Protein AF-A0A395YJI2-F1 (afdb_monomer)

Nearest PDB structures (foldseek):
  5nyg-assembly1_A  TM=5.134E-01  e=1.615E+00  Hyphomicrobium sp. MC1
  5nyg-assembly2_E  TM=5.087E-01  e=1.615E+00  Hyphomicrobium sp. MC1
  5nyg-assembly5_G-2  TM=5.250E-01  e=2.066E+00  Hyphomicrobium sp. MC1
  5nyj-assembly1_J  TM=5.088E-01  e=2.643E+00  Hyphomicrobium sp. MC1
  2a5z-assembly1_B  TM=3.265E-01  e=5.885E+00  Shewanella oneidensis MR-1

Secondary structure (DSSP, 8-state):
--------HHHHHTT-EEEETT-SSSSTTEEEEHHHHHHHHHHIIIIIIITTS----TTT--STTSS--HHHHHHHHHHHHHHHHHHHHHHTS----------HHHHHHHHHHS--S-SEEE-TT--GGG--BSEEEEEEE---GGGT-SSSS-EEEEEEEEETTSSB--SSS-EEEEEEEETTS-EEEEEEETTPPPPPPEEE-

Solvent-accessible surface area (backbone atoms only — not comparable to full-atom values): 11824 Å² total; per-residue (Å²): 134,86,81,82,78,83,70,55,74,73,62,57,33,64,73,38,73,41,65,32,68,81,28,81,92,55,64,59,63,38,82,37,41,42,49,63,52,49,52,50,49,50,48,43,43,56,73,54,45,52,71,69,43,74,86,58,56,78,89,75,66,80,61,87,91,55,60,67,58,73,68,59,49,47,52,51,48,55,52,51,53,50,52,53,52,52,53,50,52,68,74,62,61,91,67,86,74,86,79,80,76,74,51,73,64,56,51,49,52,53,55,70,65,56,70,63,92,53,77,46,74,34,43,54,81,45,26,54,70,77,62,49,49,42,41,31,28,43,33,49,19,45,41,17,47,93,32,50,32,92,48,74,50,79,44,45,36,40,37,38,30,48,20,78,83,66,44,61,54,72,47,65,87,36,33,37,38,40,40,35,45,36,75,86,60,37,40,35,39,33,40,30,55,31,65,53,70,73,50,71,73,46,77,48,118

Sequence (205 aa):
MPVYTNMQAAERLSEIHATDTLGILGAAGSEAVSQALIDAIADRVVTKLIEKSQVVNNLFATEPGNVLDAVQGKALKDMLDHMNNSLSSKANELHTHDDRYYTESEISNLLSSYKKRYDGNISNGSGFNQYLTQGQYFVGSNAGTANGNPYNGYCWGILFIFVSDGLTWNGVNNWIWQIFLSTSGHVYLRQRINADEWSTWVTWL

Foldseek 3Di:
DDDDDPDDPVVVQQVDKDQQQPQLPHDHRDIDRRVVVVVSVVCCCPPPVVVPDLPDDQVDDDDPPSHDDPVRVVVVVVVVVVVVVVVCVVVPPDDDDPPPDDDPVRVVVVVVVPDDQFPEEAAAQAAPQVPFFFHKYFAFYQNAVVRPDLGHDTFGFMKGKDKPVNGGQDLAQIKIKIWTCGPVRKIWIWIDHRNRDIDHIDIDD

Radius of gyration: 53.57 Å; Cα contacts (8 Å, |Δi|>4): 287; chains: 1; bounding box: 97×45×132 Å

Mean predicted aligned error: 15.77 Å

pLDDT: mean 85.27, std 13.5, range [38.22, 98.5]

Structure (mmCIF, N/CA/C/O backbone):
data_AF-A0A395YJI2-F1
#
_entry.id   AF-A0A395YJI2-F1
#
loop_
_atom_site.group_PDB
_atom_site.id
_atom_site.type_symbol
_atom_site.label_atom_id
_atom_site.label_alt_id
_atom_site.label_comp_id
_atom_site.label_asym_id
_atom_site.label_entity_id
_atom_site.label_seq_id
_atom_site.pdbx_PDB_ins_code
_atom_site.Cartn_x
_atom_site.Cartn_y
_atom_site.Cartn_z
_atom_site.occupancy
_atom_site.B_iso_or_equiv
_atom_site.auth_seq_id
_atom_site.auth_comp_id
_atom_site.auth_asym_id
_atom_site.auth_atom_id
_atom_site.pdbx_PDB_model_num
ATOM 1 N N . MET A 1 1 ? -70.103 30.735 93.576 1.00 38.22 1 MET A N 1
ATOM 2 C CA . MET A 1 1 ? -70.180 30.088 92.249 1.00 38.22 1 MET A CA 1
ATOM 3 C C . MET A 1 1 ? -68.960 29.187 92.117 1.00 38.22 1 MET A C 1
ATOM 5 O O . MET A 1 1 ? -67.879 29.702 92.379 1.00 38.22 1 MET A O 1
ATOM 9 N N . PRO A 1 2 ? -69.087 27.878 91.836 1.00 42.16 2 PRO A N 1
ATOM 10 C CA . PRO A 1 2 ? -67.924 27.007 91.704 1.00 42.16 2 PRO A CA 1
ATOM 11 C C . PRO A 1 2 ? -67.238 27.252 90.357 1.00 42.16 2 PRO A C 1
ATOM 13 O O . PRO A 1 2 ? -67.898 27.429 89.335 1.00 42.16 2 PRO A O 1
ATOM 16 N N . VAL A 1 3 ? -65.912 27.298 90.393 1.00 43.75 3 VAL A N 1
ATOM 17 C CA . VAL A 1 3 ? -65.021 27.475 89.246 1.00 43.75 3 VAL A CA 1
ATOM 18 C C . VAL A 1 3 ? -65.007 26.172 88.446 1.00 43.75 3 VAL A C 1
ATOM 20 O O . VAL A 1 3 ? -64.588 25.147 88.973 1.00 43.75 3 VAL A O 1
ATOM 23 N N . TYR A 1 4 ? -65.459 26.192 87.191 1.00 48.91 4 TYR A N 1
ATOM 24 C CA . TYR A 1 4 ? -65.204 25.093 86.259 1.00 48.91 4 TYR A CA 1
ATOM 25 C C . TYR A 1 4 ? -63.784 25.263 85.719 1.00 48.91 4 TYR A C 1
ATOM 27 O O . TYR A 1 4 ? -63.514 26.151 84.910 1.00 48.91 4 TYR A O 1
ATOM 35 N N . THR A 1 5 ? -62.855 24.461 86.225 1.00 58.41 5 THR A N 1
ATOM 36 C CA . THR A 1 5 ? -61.497 24.348 85.694 1.00 58.41 5 THR A CA 1
ATOM 37 C C . THR A 1 5 ? -61.564 23.767 84.283 1.00 58.41 5 THR A C 1
ATOM 39 O O . THR A 1 5 ? -62.054 22.659 84.082 1.00 58.41 5 THR A O 1
ATOM 42 N N . ASN A 1 6 ? -61.074 24.519 83.296 1.00 55.41 6 ASN A N 1
ATOM 43 C CA . ASN A 1 6 ? -60.803 24.005 81.955 1.00 55.41 6 ASN A CA 1
ATOM 44 C C . ASN A 1 6 ? -59.675 22.967 82.052 1.00 55.41 6 ASN A C 1
ATOM 46 O O . ASN A 1 6 ? -58.504 23.330 81.961 1.00 55.41 6 ASN A O 1
ATOM 50 N N . MET A 1 7 ? -60.023 21.699 82.268 1.00 57.03 7 MET A N 1
ATOM 51 C CA . MET A 1 7 ? -59.071 20.594 82.160 1.00 57.03 7 MET A CA 1
ATOM 52 C C . MET A 1 7 ? -58.492 20.564 80.739 1.00 57.03 7 MET A C 1
ATOM 54 O O . MET A 1 7 ? -59.237 20.608 79.752 1.00 57.03 7 MET A O 1
ATOM 58 N N . GLN A 1 8 ? -57.161 20.530 80.620 1.00 63.75 8 GLN A N 1
ATOM 59 C CA . GLN A 1 8 ? -56.487 20.403 79.323 1.00 63.75 8 GLN A CA 1
ATOM 60 C C . GLN A 1 8 ? -56.854 19.048 78.696 1.00 63.75 8 GLN A C 1
ATOM 62 O O . GLN A 1 8 ? -57.072 18.075 79.406 1.00 63.75 8 GLN A O 1
ATOM 67 N N . ALA A 1 9 ? -56.926 18.954 77.364 1.00 57.59 9 ALA A N 1
ATOM 68 C CA . ALA A 1 9 ? -57.438 17.770 76.652 1.00 57.59 9 ALA A CA 1
ATOM 69 C C . ALA A 1 9 ? -56.819 16.416 77.084 1.00 57.59 9 ALA A C 1
ATOM 71 O O . ALA A 1 9 ? -57.493 15.393 76.992 1.00 57.59 9 ALA A O 1
ATOM 72 N N . ALA A 1 10 ? -55.586 16.412 77.602 1.00 53.75 10 ALA A N 1
ATOM 73 C CA . ALA A 1 10 ? -54.933 15.232 78.175 1.00 53.75 10 ALA A CA 1
ATOM 74 C C . ALA A 1 10 ? -55.630 14.695 79.447 1.00 53.75 10 ALA A C 1
ATOM 76 O O . ALA A 1 10 ? -55.757 13.485 79.606 1.00 53.75 10 ALA A O 1
ATOM 77 N N . GLU A 1 11 ? -56.153 15.567 80.315 1.00 60.75 11 GLU A N 1
ATOM 78 C CA . GLU A 1 11 ? -56.875 15.173 81.539 1.00 60.75 11 GLU A CA 1
ATOM 79 C C . GLU A 1 11 ? -58.258 14.573 81.232 1.00 60.75 11 GLU A C 1
ATOM 81 O O . GLU A 1 11 ? -58.753 13.725 81.973 1.00 60.75 11 GLU A O 1
ATOM 86 N N . ARG A 1 12 ? -58.872 14.932 80.095 1.00 68.44 12 ARG A N 1
ATOM 87 C CA . ARG A 1 12 ? -60.156 14.345 79.672 1.00 68.44 12 ARG A CA 1
ATOM 88 C C . ARG A 1 12 ? -60.020 12.919 79.144 1.00 68.44 12 ARG A C 1
ATOM 90 O O . ARG A 1 12 ? -60.965 12.147 79.255 1.00 68.44 12 ARG A O 1
ATOM 97 N N . LEU A 1 13 ? -58.869 12.548 78.578 1.00 70.69 13 LEU A N 1
ATOM 98 C CA . LEU A 1 13 ? -58.644 11.180 78.098 1.00 70.69 13 LEU A CA 1
ATOM 99 C C . LEU A 1 13 ? -58.450 10.179 79.240 1.00 70.69 13 LEU A C 1
ATOM 101 O O . LEU A 1 13 ? -58.784 9.006 79.073 1.00 70.69 13 LEU A O 1
ATOM 105 N N . SER A 1 14 ? -57.945 10.630 80.393 1.00 74.88 14 SER A N 1
ATOM 106 C CA . SER A 1 14 ? -57.836 9.788 81.588 1.00 74.88 14 SER A CA 1
ATOM 107 C C . SER A 1 14 ? -59.183 9.447 82.232 1.00 74.88 14 SER A C 1
ATOM 109 O O . SER A 1 14 ? -59.258 8.487 82.988 1.00 74.88 14 SER A O 1
ATOM 111 N N . GLU A 1 15 ? -60.242 10.195 81.912 1.00 80.31 15 GLU A N 1
ATOM 112 C CA . GLU A 1 15 ? -61.610 9.942 82.389 1.00 80.31 15 GLU A CA 1
ATOM 113 C C . GLU A 1 15 ? -62.400 8.996 81.471 1.00 80.31 15 GLU A C 1
ATOM 115 O O . GLU A 1 15 ? -63.492 8.553 81.825 1.00 80.31 15 GLU A O 1
ATOM 120 N N . ILE A 1 16 ? -61.889 8.704 80.269 1.00 84.69 16 ILE A N 1
ATOM 121 C CA . ILE A 1 16 ? -62.579 7.864 79.287 1.00 84.69 16 ILE A CA 1
ATOM 122 C C . ILE A 1 16 ? -62.042 6.443 79.396 1.00 84.69 16 ILE A C 1
ATOM 124 O O . ILE A 1 16 ? -60.881 6.167 79.081 1.00 84.69 16 ILE A O 1
ATOM 128 N N . HIS A 1 17 ? -62.922 5.530 79.782 1.00 86.06 17 HIS A N 1
ATOM 129 C CA . HIS A 1 17 ? -62.631 4.108 79.870 1.00 86.06 17 HIS A CA 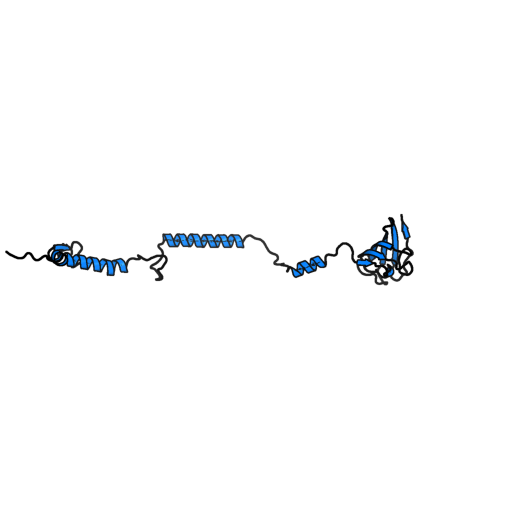1
ATOM 130 C C . HIS A 1 17 ? -63.095 3.382 78.605 1.00 86.06 17 HIS A C 1
ATOM 132 O O . HIS A 1 17 ? -64.145 3.688 78.038 1.00 86.06 17 HIS A O 1
ATOM 138 N N . ALA A 1 18 ? -62.297 2.419 78.160 1.00 83.62 18 ALA A N 1
ATOM 139 C CA . ALA A 1 18 ? -62.580 1.566 77.019 1.00 83.62 18 ALA A CA 1
ATOM 140 C C . ALA A 1 18 ? -62.244 0.112 77.359 1.00 83.62 18 ALA A C 1
ATOM 142 O O . ALA A 1 18 ? -61.414 -0.175 78.218 1.00 83.62 18 ALA A O 1
ATOM 143 N N . THR A 1 19 ? -62.876 -0.828 76.669 1.00 87.00 19 THR A N 1
ATOM 144 C CA . THR A 1 19 ? -62.528 -2.244 76.794 1.00 87.00 19 THR A CA 1
ATOM 145 C C . THR A 1 19 ? -61.290 -2.545 75.951 1.00 87.00 19 THR A C 1
ATOM 147 O O . THR A 1 19 ? -61.324 -2.399 74.726 1.00 87.00 19 THR A O 1
ATOM 150 N N . ASP A 1 20 ? -60.215 -3.016 76.584 1.00 90.31 20 ASP A N 1
ATOM 151 C CA . ASP A 1 20 ? -59.023 -3.550 75.920 1.00 90.31 20 ASP A CA 1
ATOM 152 C C . ASP A 1 20 ? -59.349 -4.901 75.269 1.00 90.31 20 ASP A C 1
ATOM 154 O O . ASP A 1 20 ? -59.032 -5.978 75.770 1.00 90.31 20 ASP A O 1
ATOM 158 N N . THR A 1 21 ? -60.043 -4.849 74.138 1.00 88.00 21 THR A N 1
ATOM 159 C CA . THR A 1 21 ? -60.533 -6.024 73.403 1.00 88.00 21 THR A CA 1
ATOM 160 C C . THR A 1 21 ? -59.418 -6.922 72.877 1.00 88.00 21 THR A C 1
ATOM 162 O O . THR A 1 21 ? -59.657 -8.108 72.661 1.00 88.00 21 THR A O 1
ATOM 165 N N . LEU A 1 22 ? -58.211 -6.387 72.684 1.00 86.25 22 LEU A N 1
ATOM 166 C CA . LEU A 1 22 ? -57.075 -7.122 72.124 1.00 86.25 22 LEU A CA 1
ATOM 167 C C . LEU A 1 22 ? -56.045 -7.550 73.181 1.00 86.25 22 LEU A C 1
ATOM 169 O O . LEU A 1 22 ? -55.096 -8.252 72.832 1.00 86.25 22 LEU A O 1
ATOM 173 N N . GLY A 1 23 ? -56.221 -7.155 74.446 1.00 88.50 23 GLY A N 1
ATOM 174 C CA . GLY A 1 23 ? -55.278 -7.464 75.522 1.00 88.50 23 GLY A CA 1
ATOM 175 C C . GLY A 1 23 ? -53.924 -6.777 75.327 1.00 88.50 23 GLY A C 1
ATOM 176 O O . GLY A 1 23 ? -52.870 -7.398 75.454 1.00 88.50 23 GLY A O 1
ATOM 177 N N . ILE A 1 24 ? -53.940 -5.510 74.916 1.00 87.50 24 ILE A N 1
ATOM 178 C CA . ILE A 1 24 ? -52.742 -4.705 74.663 1.00 87.50 24 ILE A CA 1
ATOM 179 C C . ILE A 1 24 ? -52.045 -4.332 75.977 1.00 87.50 24 ILE A C 1
ATOM 181 O O . ILE A 1 24 ? -50.816 -4.364 76.036 1.00 87.50 24 ILE A O 1
ATOM 185 N N . LEU A 1 25 ? -52.816 -4.003 77.016 1.00 87.44 25 LEU A N 1
ATOM 186 C CA . LEU A 1 25 ? -52.316 -3.637 78.346 1.00 87.44 25 LEU A CA 1
ATOM 187 C C . LEU A 1 25 ? -52.362 -4.810 79.336 1.00 87.44 25 LEU A C 1
ATOM 189 O O . LEU A 1 25 ? -51.627 -4.809 80.322 1.00 87.44 25 LEU A O 1
ATOM 193 N N . GLY A 1 26 ? -53.221 -5.804 79.089 1.00 84.94 26 GLY A N 1
ATOM 194 C CA . GLY A 1 26 ? -53.440 -6.936 79.990 1.00 84.94 26 GLY A CA 1
ATOM 195 C C . GLY A 1 26 ? -54.292 -8.044 79.368 1.00 84.94 26 GLY A C 1
ATOM 196 O O . GLY A 1 26 ? -54.141 -8.377 78.197 1.00 84.94 26 GLY A O 1
ATOM 197 N N . ALA A 1 27 ? -55.185 -8.657 80.150 1.00 89.06 27 ALA A N 1
ATOM 198 C CA . ALA A 1 27 ? -56.087 -9.684 79.628 1.00 89.06 27 ALA A CA 1
ATOM 199 C C . ALA A 1 27 ? -57.139 -9.065 78.692 1.00 89.06 27 ALA A C 1
ATOM 201 O O . ALA A 1 27 ? -57.789 -8.083 79.055 1.00 89.06 27 ALA A O 1
ATOM 202 N N . ALA A 1 28 ? -57.336 -9.662 77.514 1.00 90.69 28 ALA A N 1
ATOM 203 C CA . ALA A 1 28 ? -58.349 -9.226 76.556 1.00 90.69 28 ALA A CA 1
ATOM 204 C C . ALA A 1 28 ? -59.746 -9.148 77.200 1.00 90.69 28 ALA A C 1
ATOM 206 O O . ALA A 1 28 ? -60.171 -10.065 77.902 1.00 90.69 28 ALA A O 1
ATOM 207 N N . GLY A 1 29 ? -60.454 -8.048 76.951 1.00 86.62 29 GLY A N 1
ATOM 208 C CA . GLY A 1 29 ? -61.762 -7.748 77.533 1.00 86.62 29 GLY A CA 1
ATOM 209 C C . GLY A 1 29 ? -61.716 -6.963 78.850 1.00 86.62 29 GLY A C 1
ATOM 210 O O . GLY A 1 29 ? -62.775 -6.641 79.383 1.00 86.62 29 GLY A O 1
ATOM 211 N N . SER A 1 30 ? -60.529 -6.635 79.370 1.00 90.81 30 SER A N 1
ATOM 212 C CA . SER A 1 30 ? -60.380 -5.838 80.599 1.00 90.81 30 SER A CA 1
ATOM 213 C C . SER A 1 30 ? -60.648 -4.350 80.344 1.00 90.81 30 SER A C 1
ATOM 215 O O . SER A 1 30 ? -60.423 -3.850 79.243 1.00 90.81 30 SER A O 1
ATOM 217 N N . GLU A 1 31 ? -61.127 -3.620 81.350 1.00 89.38 31 GLU A N 1
ATOM 218 C CA . GLU A 1 31 ? -61.317 -2.168 81.254 1.00 89.38 31 GLU A CA 1
ATOM 219 C C . GLU A 1 31 ? -59.967 -1.442 81.340 1.00 89.38 31 GLU A C 1
ATOM 221 O O . GLU A 1 31 ? -59.147 -1.725 82.214 1.00 89.38 31 GLU A O 1
ATOM 226 N N . ALA A 1 32 ? -59.734 -0.508 80.424 1.00 89.25 32 ALA A N 1
ATOM 227 C CA . ALA A 1 32 ? -58.517 0.277 80.324 1.00 89.25 32 ALA A CA 1
ATOM 228 C C . ALA A 1 32 ? -58.842 1.763 80.169 1.00 89.25 32 ALA A C 1
ATOM 230 O O . ALA A 1 32 ? -59.822 2.151 79.533 1.00 89.25 32 ALA A O 1
ATOM 231 N N . VAL A 1 33 ? -57.972 2.607 80.715 1.00 90.50 33 VAL A N 1
ATOM 232 C CA . VAL A 1 33 ? -58.024 4.051 80.483 1.00 90.50 33 VAL A CA 1
ATOM 233 C C . VAL A 1 33 ? -57.546 4.341 79.057 1.00 90.50 33 VAL A C 1
ATOM 235 O O . VAL A 1 33 ? -56.512 3.823 78.629 1.00 90.50 33 VAL A O 1
ATOM 238 N N . SER A 1 34 ? -58.278 5.186 78.325 1.00 86.81 34 SER A N 1
ATOM 239 C CA . SER A 1 34 ? -58.041 5.434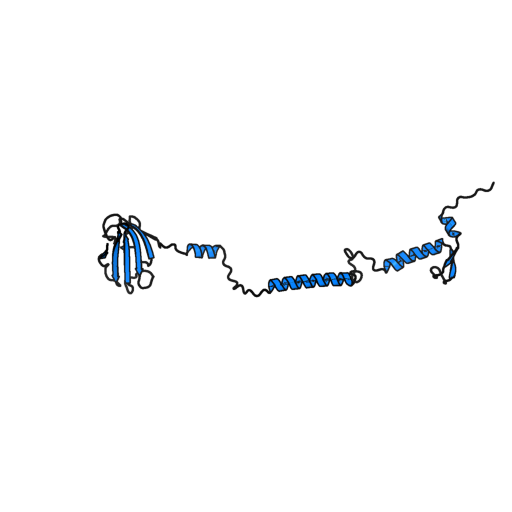 76.892 1.00 86.81 34 SER A CA 1
ATOM 240 C C . SER A 1 34 ? -56.636 5.954 76.599 1.00 86.81 34 SER A C 1
ATOM 242 O O . SER A 1 34 ? -56.031 5.538 75.614 1.00 86.81 34 SER A O 1
ATOM 244 N N . GLN A 1 35 ? -56.090 6.809 77.472 1.00 85.62 35 GLN A N 1
ATOM 245 C CA . GLN A 1 35 ? -54.718 7.304 77.336 1.00 85.62 35 GLN A CA 1
ATOM 246 C C . GLN A 1 35 ? -53.697 6.157 77.354 1.00 85.62 35 GLN A C 1
ATOM 248 O O . GLN A 1 35 ? -52.891 6.041 76.438 1.00 85.62 35 GLN A O 1
ATOM 253 N N . ALA A 1 36 ? -53.790 5.256 78.337 1.00 86.25 36 ALA A N 1
ATOM 254 C CA . ALA A 1 36 ? -52.874 4.124 78.455 1.00 86.25 36 ALA A CA 1
ATOM 255 C C . 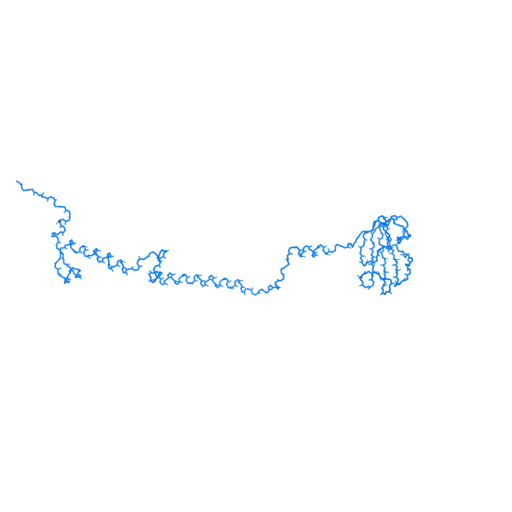ALA A 1 36 ? -52.972 3.179 77.247 1.00 86.25 36 ALA A C 1
ATOM 257 O O . ALA A 1 36 ? -51.964 2.640 76.792 1.00 86.25 36 ALA A O 1
ATOM 258 N N . LEU A 1 37 ? -54.180 2.985 76.706 1.00 88.94 37 LEU A N 1
ATOM 259 C CA . LEU A 1 37 ? -54.381 2.132 75.536 1.00 88.94 37 LEU A CA 1
ATOM 260 C C . LEU A 1 37 ? -53.763 2.757 74.279 1.00 88.94 37 LEU A C 1
ATOM 262 O O . LEU A 1 37 ? -53.102 2.057 73.514 1.00 88.94 37 LEU A O 1
ATOM 266 N N . ILE A 1 38 ? -53.936 4.067 74.082 1.00 88.75 38 ILE A N 1
ATOM 267 C CA . ILE A 1 38 ? -53.328 4.809 72.970 1.00 88.75 38 ILE A CA 1
ATOM 268 C C . ILE A 1 38 ? -51.804 4.778 73.071 1.00 88.75 38 ILE A C 1
ATOM 270 O O . ILE A 1 38 ? -51.149 4.499 72.068 1.00 88.75 38 ILE A O 1
ATOM 274 N N . ASP A 1 39 ? -51.245 4.984 74.264 1.00 89.31 39 ASP A N 1
ATOM 275 C CA . ASP A 1 39 ? -49.798 4.939 74.485 1.00 89.31 39 ASP A CA 1
ATOM 276 C C . ASP A 1 39 ? -49.232 3.549 74.160 1.00 89.31 39 ASP A C 1
ATOM 278 O O . ASP A 1 39 ? -48.228 3.427 73.459 1.00 89.31 39 ASP A O 1
ATOM 282 N N . ALA A 1 40 ? -49.915 2.484 74.588 1.00 89.00 40 ALA A N 1
ATOM 283 C CA . ALA A 1 40 ? -49.489 1.115 74.311 1.00 89.00 40 ALA A CA 1
ATOM 284 C C . ALA A 1 40 ? -49.646 0.719 72.832 1.00 89.00 40 ALA A C 1
ATOM 286 O O . ALA A 1 40 ? -48.830 -0.037 72.297 1.00 89.00 40 ALA A O 1
ATOM 287 N N . ILE A 1 41 ? -50.673 1.233 72.145 1.00 89.38 41 ILE A N 1
ATOM 288 C CA . ILE A 1 41 ? -50.822 1.072 70.693 1.00 89.38 41 ILE A CA 1
ATOM 289 C C . ILE A 1 41 ? -49.699 1.812 69.968 1.00 89.38 41 ILE A C 1
ATOM 291 O O . ILE A 1 41 ? -49.083 1.235 69.073 1.00 89.38 41 ILE A O 1
ATOM 295 N N . ALA A 1 42 ? -49.416 3.058 70.354 1.00 89.25 42 ALA A N 1
ATOM 296 C CA . ALA A 1 42 ? -48.360 3.865 69.757 1.00 89.25 42 ALA A CA 1
ATOM 297 C C . ALA A 1 42 ? -46.991 3.195 69.926 1.00 89.25 42 ALA A C 1
ATOM 299 O O . ALA A 1 42 ? -46.274 3.032 68.938 1.00 89.25 42 ALA A O 1
ATOM 300 N N . ASP A 1 43 ? -46.678 2.714 71.134 1.00 88.75 43 ASP A N 1
ATOM 301 C CA . ASP A 1 43 ? -45.469 1.930 71.393 1.00 88.75 43 ASP A CA 1
ATOM 302 C C . ASP A 1 43 ? -45.416 0.695 70.489 1.00 88.75 43 ASP A C 1
ATOM 304 O O . ASP A 1 43 ? -44.472 0.518 69.728 1.00 88.75 43 ASP A O 1
ATOM 308 N N . ARG A 1 44 ? -46.472 -0.124 70.465 1.00 87.25 44 ARG A N 1
ATOM 309 C CA . ARG A 1 44 ? -46.498 -1.348 69.654 1.00 87.25 44 ARG A CA 1
ATOM 310 C C . ARG A 1 44 ? -46.362 -1.078 68.155 1.00 87.25 44 ARG A C 1
ATOM 312 O O . ARG A 1 44 ? -45.725 -1.868 67.456 1.00 87.25 44 ARG A O 1
ATOM 319 N N . VAL A 1 45 ? -46.952 0.002 67.649 1.00 87.44 45 VAL A N 1
ATOM 320 C CA . VAL A 1 45 ? -46.807 0.403 66.246 1.00 87.44 45 VAL A CA 1
ATOM 321 C C . VAL A 1 45 ? -45.360 0.792 65.955 1.00 87.44 45 VAL A C 1
ATOM 323 O O . VAL A 1 45 ? -44.780 0.247 65.020 1.00 87.44 45 VAL A O 1
ATOM 326 N N . VAL A 1 46 ? -44.757 1.660 66.768 1.00 81.12 46 VAL A N 1
ATOM 327 C CA . VAL A 1 46 ? -43.400 2.175 66.534 1.00 81.12 46 VAL A CA 1
ATOM 328 C C . VAL A 1 46 ? -42.335 1.101 66.767 1.00 81.12 46 VAL A C 1
ATOM 330 O O . VAL A 1 46 ? -41.534 0.840 65.874 1.00 81.12 46 VAL A O 1
ATOM 333 N N . THR A 1 47 ? -42.357 0.430 67.917 1.00 77.25 47 THR A N 1
ATOM 334 C CA . THR A 1 47 ? -41.263 -0.449 68.369 1.00 77.25 47 THR A CA 1
ATOM 335 C C . THR A 1 47 ? -41.419 -1.903 67.938 1.00 77.25 47 THR A C 1
ATOM 337 O O . THR A 1 47 ? -40.462 -2.668 67.972 1.00 77.25 47 THR A O 1
ATOM 340 N N . LYS A 1 48 ? -42.620 -2.351 67.541 1.00 76.12 48 LYS A N 1
ATOM 341 C CA . LYS A 1 48 ? -42.844 -3.773 67.205 1.00 76.12 48 LYS A CA 1
ATOM 342 C C . LYS A 1 48 ? -43.338 -4.009 65.795 1.00 76.12 48 LYS A C 1
ATOM 344 O O . LYS A 1 48 ? -43.010 -5.052 65.238 1.00 76.12 48 LYS A O 1
ATOM 349 N N . LEU A 1 49 ? -44.157 -3.119 65.244 1.00 80.12 49 LEU A N 1
ATOM 350 C CA . LEU A 1 49 ? -44.708 -3.300 63.902 1.00 80.12 49 LEU A CA 1
ATOM 351 C C . LEU A 1 49 ? -43.844 -2.610 62.853 1.00 80.12 49 LEU A C 1
ATOM 353 O O . LEU A 1 49 ? -43.469 -3.272 61.894 1.00 80.12 49 LEU A O 1
ATOM 357 N N . ILE A 1 50 ? -43.474 -1.342 63.050 1.00 78.75 50 ILE A N 1
ATOM 358 C CA . ILE A 1 50 ? -42.636 -0.603 62.099 1.00 78.75 50 ILE A CA 1
ATOM 359 C C . ILE A 1 50 ? -41.219 -1.185 62.065 1.00 78.75 50 ILE A C 1
ATOM 361 O O . ILE A 1 50 ? -40.763 -1.539 60.982 1.00 78.75 50 ILE A O 1
ATOM 365 N N . GLU A 1 51 ? -40.575 -1.406 63.218 1.00 68.69 51 GLU A N 1
ATOM 366 C CA . GLU A 1 51 ? -39.240 -2.036 63.286 1.00 68.69 51 GLU A CA 1
ATOM 367 C C . GLU A 1 51 ? -39.179 -3.441 62.659 1.00 68.69 51 GLU A C 1
ATOM 369 O O . GLU A 1 51 ? -38.142 -3.835 62.132 1.00 68.69 51 GLU A O 1
ATOM 374 N N . LYS A 1 52 ? -40.279 -4.210 62.694 1.00 66.69 52 LYS A N 1
ATOM 375 C CA . LYS A 1 52 ? -40.349 -5.547 62.071 1.00 66.69 52 LYS A CA 1
ATOM 376 C C . LYS A 1 52 ? -40.872 -5.535 60.641 1.00 66.69 52 LYS A C 1
ATOM 378 O O . LYS A 1 52 ? -40.792 -6.555 59.958 1.00 66.69 52 LYS A O 1
ATOM 383 N N . SER A 1 53 ? -41.470 -4.434 60.201 1.00 66.25 53 SER A N 1
ATOM 384 C CA . SER A 1 53 ? -41.974 -4.319 58.842 1.00 66.25 53 SER A CA 1
ATOM 385 C C . SER A 1 53 ? -40.807 -4.065 57.895 1.00 66.25 53 SER A C 1
ATOM 387 O O . SER A 1 53 ? -39.964 -3.211 58.149 1.00 66.25 53 SER A O 1
ATOM 389 N N . GLN A 1 54 ? -40.773 -4.762 56.761 1.00 65.81 54 GLN A N 1
ATOM 390 C CA . GLN A 1 54 ? -39.837 -4.473 55.669 1.00 65.81 54 GLN A CA 1
ATOM 391 C C . GLN A 1 54 ? -40.276 -3.220 54.882 1.00 65.81 54 GLN A C 1
ATOM 393 O O . GLN A 1 54 ? -40.257 -3.200 53.654 1.00 65.81 54 GLN A O 1
ATOM 398 N N . VAL A 1 55 ? -40.737 -2.173 55.575 1.00 72.12 55 VAL A N 1
ATOM 399 C CA . VAL A 1 55 ? -41.079 -0.885 54.959 1.00 72.12 55 VAL A CA 1
ATOM 400 C C . VAL A 1 55 ? -39.778 -0.122 54.766 1.00 72.12 55 VAL A C 1
ATOM 402 O O . VAL A 1 55 ? -39.390 0.726 55.564 1.00 72.12 55 VAL A O 1
ATOM 405 N N . VAL A 1 56 ? -39.065 -0.477 53.704 1.00 68.50 56 VAL A N 1
ATOM 406 C CA . VAL A 1 56 ? -37.820 0.173 53.308 1.00 68.50 56 VAL A CA 1
ATOM 407 C C . VAL A 1 56 ? -38.003 0.906 51.989 1.00 68.50 56 VAL A C 1
ATOM 409 O O . VAL A 1 56 ? -38.829 0.544 51.150 1.00 68.50 56 VAL A O 1
ATOM 412 N N . ASN A 1 57 ? -37.205 1.950 51.778 1.00 63.28 57 ASN A N 1
ATOM 413 C CA . ASN A 1 57 ? -37.073 2.519 50.447 1.00 63.28 57 ASN A CA 1
ATOM 414 C C . ASN A 1 57 ? -36.148 1.615 49.621 1.00 63.28 57 ASN A C 1
ATOM 416 O O . ASN A 1 57 ? -34.941 1.576 49.867 1.00 63.28 57 ASN A O 1
ATOM 420 N N . ASN A 1 58 ? -36.709 0.929 48.624 1.00 64.69 58 ASN A N 1
ATOM 421 C CA . ASN A 1 58 ? -35.976 -0.010 47.767 1.00 64.69 58 ASN A CA 1
ATOM 422 C C . ASN A 1 58 ? -34.831 0.627 46.954 1.00 64.69 58 ASN A C 1
ATOM 424 O O . ASN A 1 58 ? -34.046 -0.110 46.366 1.00 64.69 58 ASN A O 1
ATOM 428 N N . LEU A 1 59 ? -34.701 1.960 46.925 1.00 64.19 59 LEU A N 1
ATOM 429 C CA . LEU A 1 59 ? -33.573 2.656 46.291 1.00 64.19 59 LEU A CA 1
ATOM 430 C C . LEU A 1 59 ? -32.419 2.962 47.262 1.00 64.19 59 LEU A C 1
ATOM 432 O O . LEU A 1 59 ? -31.304 3.189 46.801 1.00 64.19 59 LEU A O 1
ATOM 436 N N . PHE A 1 60 ? -32.662 2.993 48.578 1.00 62.78 60 PHE A N 1
ATOM 437 C CA . PHE A 1 60 ? -31.669 3.446 49.570 1.00 62.78 60 PHE A CA 1
ATOM 438 C C . PHE A 1 60 ? -31.280 2.400 50.613 1.00 62.78 60 PHE A C 1
ATOM 440 O O . PHE A 1 60 ? -30.336 2.629 51.366 1.00 62.78 60 PHE A O 1
ATOM 447 N N . ALA A 1 61 ? -31.997 1.283 50.716 1.00 67.69 61 ALA A N 1
ATOM 448 C CA . ALA A 1 61 ? -31.728 0.319 51.770 1.00 67.69 61 ALA A CA 1
ATOM 449 C C . ALA A 1 61 ? -30.507 -0.568 51.455 1.00 67.69 61 ALA A C 1
ATOM 451 O O . ALA A 1 61 ? -30.374 -1.135 50.372 1.00 67.69 61 ALA A O 1
ATOM 452 N N . THR A 1 62 ? -29.602 -0.651 52.432 1.00 64.75 62 THR A N 1
ATOM 453 C CA . THR A 1 62 ? -28.298 -1.329 52.343 1.00 64.75 62 THR A CA 1
ATOM 454 C C . THR A 1 62 ? -28.227 -2.611 53.171 1.00 64.75 62 THR A C 1
ATOM 456 O O . THR A 1 62 ? -27.271 -3.370 53.030 1.00 64.75 62 THR A O 1
ATOM 459 N N . GLU A 1 63 ? -29.222 -2.858 54.028 1.00 63.84 63 GLU A N 1
ATOM 460 C CA . GLU A 1 63 ? -29.276 -4.026 54.909 1.00 63.84 63 GLU A CA 1
ATOM 461 C C . GLU A 1 63 ? -29.675 -5.295 54.129 1.00 63.84 63 GLU A C 1
ATOM 463 O O . GLU A 1 63 ? -30.773 -5.347 53.556 1.00 63.84 63 GLU A O 1
ATOM 468 N N . PRO A 1 64 ? -28.825 -6.339 54.103 1.00 61.66 64 PRO A N 1
ATOM 469 C CA . PRO A 1 64 ? -29.122 -7.589 53.410 1.00 61.66 64 PRO A CA 1
ATOM 470 C C . PRO A 1 64 ? -30.408 -8.256 53.923 1.00 61.66 64 PRO A C 1
ATOM 472 O O . PRO A 1 64 ? -30.612 -8.393 55.125 1.00 61.66 64 PRO A O 1
ATOM 475 N N . GLY A 1 65 ? -31.271 -8.711 53.009 1.00 65.38 65 GLY A N 1
ATOM 476 C CA . GLY A 1 65 ? -32.512 -9.430 53.343 1.00 65.38 65 GLY A CA 1
ATOM 477 C C . GLY A 1 65 ? -33.735 -8.549 53.629 1.00 65.38 65 GLY A C 1
ATOM 478 O O . GLY A 1 65 ? -34.836 -9.081 53.752 1.00 65.38 65 GLY A O 1
ATOM 479 N N . ASN A 1 66 ? -33.568 -7.222 53.671 1.00 63.44 66 ASN A N 1
ATOM 480 C CA . ASN A 1 66 ? -34.665 -6.264 53.849 1.00 63.44 66 ASN A CA 1
ATOM 481 C C . ASN A 1 66 ? -35.132 -5.605 52.544 1.00 63.44 66 ASN A C 1
ATOM 483 O O . ASN A 1 66 ? -36.085 -4.838 52.578 1.00 63.44 66 ASN A O 1
ATOM 487 N N . VAL A 1 67 ? -34.482 -5.883 51.409 1.00 68.56 67 VAL A N 1
ATOM 488 C CA . VAL A 1 67 ? -34.675 -5.163 50.139 1.00 68.56 67 VAL A CA 1
ATOM 489 C C . VAL A 1 67 ? -35.023 -6.062 48.961 1.00 68.56 67 VAL A C 1
ATOM 491 O O . VAL A 1 67 ? -34.537 -7.188 48.874 1.00 68.56 67 VAL A O 1
ATOM 494 N N . LEU A 1 68 ? -35.788 -5.467 48.031 1.00 67.19 68 LEU A N 1
ATOM 495 C CA . LEU A 1 68 ? -36.378 -6.021 46.803 1.00 67.19 68 LEU A CA 1
ATOM 496 C C . LEU A 1 68 ? -37.517 -7.018 47.047 1.00 67.19 68 LEU A C 1
ATOM 498 O O . LEU A 1 68 ? -37.296 -8.160 47.443 1.00 67.19 68 LEU A O 1
ATOM 502 N N . ASP A 1 69 ? -38.747 -6.608 46.719 1.00 71.31 69 ASP A N 1
ATOM 503 C CA . ASP A 1 69 ? -39.849 -7.564 46.591 1.00 71.31 69 ASP A CA 1
ATOM 504 C C . ASP A 1 69 ? -39.598 -8.488 45.378 1.00 71.31 69 ASP A C 1
ATOM 506 O O . ASP A 1 69 ? -38.954 -8.101 44.394 1.00 71.31 69 ASP A O 1
ATOM 510 N N . ALA A 1 70 ? -40.092 -9.727 45.451 1.00 69.69 70 ALA A N 1
ATOM 511 C CA . ALA A 1 70 ? -39.864 -10.768 44.448 1.00 69.69 70 ALA A CA 1
ATOM 512 C C . ALA A 1 70 ? -40.215 -10.345 43.003 1.00 69.69 70 ALA A C 1
ATOM 514 O O . ALA A 1 70 ? -39.550 -10.775 42.059 1.00 69.69 70 ALA A O 1
ATOM 515 N N . VAL A 1 71 ? -41.222 -9.488 42.813 1.00 76.75 71 VAL A N 1
ATOM 516 C CA . VAL A 1 71 ? -41.644 -8.942 41.515 1.00 76.75 71 VAL A CA 1
ATOM 517 C C . VAL A 1 71 ? -40.582 -8.002 40.947 1.00 76.75 71 VAL A C 1
ATOM 519 O O . VAL A 1 71 ? -40.196 -8.143 39.785 1.00 76.75 71 VAL A O 1
ATOM 522 N N . GLN A 1 72 ? -40.063 -7.078 41.759 1.00 78.88 72 GLN A N 1
ATOM 523 C CA . GLN A 1 72 ? -39.018 -6.138 41.337 1.00 78.88 72 GLN A CA 1
ATOM 524 C C . GLN A 1 72 ? -37.690 -6.852 41.074 1.00 78.88 72 GLN A C 1
ATOM 526 O O . GLN A 1 72 ? -37.033 -6.586 40.066 1.00 78.88 72 GLN A O 1
ATOM 531 N N . GLY A 1 73 ? -37.333 -7.811 41.934 1.00 82.00 73 GLY A N 1
ATOM 532 C CA . GLY A 1 73 ? -36.163 -8.664 41.732 1.00 82.00 73 GLY A CA 1
ATOM 533 C C . GLY A 1 73 ? -36.248 -9.462 40.428 1.00 82.00 73 GLY A C 1
ATOM 534 O O . GLY A 1 73 ? -35.274 -9.516 39.674 1.00 82.00 73 GLY A O 1
ATOM 535 N N . LYS A 1 74 ? -37.427 -10.014 40.107 1.00 86.06 74 LYS A N 1
ATOM 536 C CA . LYS A 1 74 ? -37.652 -10.712 38.836 1.00 86.06 74 LYS A CA 1
ATOM 537 C C . LYS A 1 74 ? -37.531 -9.775 37.633 1.00 86.06 74 LYS A C 1
ATOM 539 O O . LYS A 1 74 ? -36.839 -10.122 36.683 1.00 86.06 74 LYS A O 1
ATOM 544 N N . ALA A 1 75 ? -38.146 -8.593 37.673 1.00 88.12 75 ALA A N 1
ATOM 545 C CA . ALA A 1 75 ? -38.068 -7.632 36.571 1.00 88.12 75 ALA A CA 1
ATOM 546 C C . ALA A 1 75 ? -36.621 -7.185 36.290 1.00 88.12 75 ALA A C 1
ATOM 548 O O . ALA A 1 75 ? -36.206 -7.104 35.135 1.00 88.12 75 ALA A O 1
ATOM 549 N N . LEU A 1 76 ? -35.830 -6.946 37.342 1.00 89.44 76 LEU A N 1
ATOM 550 C CA . LEU A 1 76 ? -34.407 -6.623 37.209 1.00 89.44 76 LEU A CA 1
ATOM 551 C C . LEU A 1 76 ? -33.607 -7.784 36.619 1.00 89.44 76 LEU A C 1
ATOM 553 O O . LEU A 1 76 ? -32.769 -7.559 35.745 1.00 89.44 76 LEU A O 1
ATOM 557 N N . LYS A 1 77 ? -33.880 -9.020 37.054 1.00 90.50 77 LYS A N 1
ATOM 558 C CA . LYS A 1 77 ? -33.232 -10.205 36.488 1.00 90.50 77 LYS A CA 1
ATOM 559 C C . LYS A 1 77 ? -33.572 -10.382 35.007 1.00 90.50 77 LYS A C 1
ATOM 561 O O . LYS A 1 77 ? -32.661 -10.594 34.213 1.00 90.50 77 LYS A O 1
ATOM 566 N N . ASP A 1 78 ? -34.837 -10.207 34.631 1.00 94.75 78 ASP A N 1
ATOM 567 C CA . ASP A 1 78 ? -35.282 -10.291 33.237 1.00 94.75 78 ASP A CA 1
ATOM 568 C C . ASP A 1 78 ? -34.566 -9.236 32.361 1.00 94.75 78 ASP A C 1
ATOM 570 O O . ASP A 1 78 ? -34.106 -9.548 31.261 1.00 94.75 78 ASP A O 1
ATOM 574 N N . MET A 1 79 ? -34.399 -8.001 32.856 1.00 95.88 79 MET A N 1
ATOM 575 C CA . MET A 1 79 ? -33.645 -6.951 32.149 1.00 95.88 79 MET A CA 1
ATOM 576 C C . MET A 1 79 ? -32.150 -7.273 32.028 1.00 95.88 79 MET A C 1
ATOM 578 O O . MET A 1 79 ? -31.564 -7.063 30.964 1.00 95.88 79 MET A O 1
ATOM 582 N N . LEU A 1 80 ? -31.532 -7.790 33.095 1.00 95.44 80 LEU A N 1
ATOM 583 C CA . LEU A 1 80 ? -30.125 -8.198 33.095 1.00 95.44 80 LEU A CA 1
ATOM 584 C C . LEU A 1 80 ? -29.874 -9.306 32.065 1.00 95.44 80 LEU A C 1
ATOM 586 O O . LEU A 1 80 ? -28.953 -9.206 31.252 1.00 95.44 80 LEU A O 1
ATOM 590 N N . ASP A 1 81 ? -30.717 -10.337 32.076 1.00 95.81 81 ASP A N 1
ATOM 591 C CA . ASP A 1 81 ? -30.619 -11.463 31.152 1.00 95.81 81 ASP A CA 1
ATOM 592 C C . ASP A 1 81 ? -30.831 -10.997 29.706 1.00 95.81 81 ASP A C 1
ATOM 594 O O . ASP A 1 81 ? -30.086 -11.396 28.809 1.00 95.81 81 ASP A O 1
ATOM 598 N N . HIS A 1 82 ? -31.786 -10.092 29.471 1.00 95.44 82 HIS A N 1
ATOM 599 C CA . HIS A 1 82 ? -32.011 -9.512 28.149 1.00 95.44 82 HIS A CA 1
ATOM 600 C C . HIS A 1 82 ? -30.783 -8.753 27.623 1.00 95.44 82 HIS A C 1
ATOM 602 O O . HIS A 1 82 ? -30.364 -8.978 26.484 1.00 95.44 82 HIS A O 1
ATOM 608 N N . MET A 1 83 ? -30.173 -7.888 28.444 1.00 94.38 83 MET A N 1
ATOM 609 C CA . MET A 1 83 ? -28.965 -7.151 28.055 1.00 94.38 83 MET A CA 1
ATOM 610 C C . MET A 1 83 ? -27.809 -8.100 27.734 1.00 94.38 83 MET A C 1
ATOM 612 O O . MET A 1 83 ? -27.195 -7.971 26.675 1.00 94.38 83 MET A O 1
ATOM 616 N N . ASN A 1 84 ? -27.549 -9.081 28.603 1.00 92.50 84 ASN A N 1
ATOM 617 C CA . ASN A 1 84 ? -26.468 -10.048 28.413 1.00 92.50 84 ASN A CA 1
ATOM 618 C C . ASN A 1 84 ? -26.650 -10.876 27.135 1.00 92.50 84 ASN A C 1
ATOM 620 O O . ASN A 1 84 ? -25.702 -11.045 26.368 1.00 92.50 84 ASN A O 1
ATOM 624 N N . ASN A 1 85 ? -27.872 -11.337 26.864 1.00 89.88 85 ASN A N 1
ATOM 625 C CA . ASN A 1 85 ? -28.173 -12.095 25.650 1.00 89.88 85 ASN A CA 1
ATOM 626 C C . ASN A 1 85 ? -28.028 -11.236 24.386 1.00 89.88 85 ASN A C 1
ATOM 628 O O . ASN A 1 85 ? -27.505 -11.710 23.377 1.00 89.88 85 ASN A O 1
ATOM 632 N N . SER A 1 86 ? -28.443 -9.966 24.435 1.00 88.88 86 SER A N 1
ATOM 633 C CA . SER A 1 86 ? -28.291 -9.020 23.321 1.00 88.88 86 SER A CA 1
ATOM 634 C C . SER A 1 86 ? -26.816 -8.731 23.012 1.00 88.88 86 SER A C 1
ATOM 636 O O . SER A 1 86 ? -26.393 -8.806 21.857 1.00 88.88 86 SER A O 1
ATOM 638 N N . LEU A 1 87 ? -26.010 -8.484 24.051 1.00 86.38 87 LEU A N 1
ATOM 639 C CA . LEU A 1 87 ? -24.557 -8.301 23.949 1.00 86.38 87 LEU A CA 1
ATOM 640 C C . LEU A 1 87 ? -23.871 -9.543 23.375 1.00 86.38 87 LEU A C 1
ATOM 642 O O . LEU A 1 87 ? -23.090 -9.432 22.432 1.00 86.38 87 LEU A O 1
ATOM 646 N N . SER A 1 88 ? -24.194 -10.722 23.908 1.00 84.31 88 SER A N 1
ATOM 647 C CA . SER A 1 88 ? -23.643 -11.989 23.428 1.00 84.31 88 SER A CA 1
ATOM 648 C C . SER A 1 88 ? -24.008 -12.245 21.966 1.00 84.31 88 SER A C 1
ATOM 650 O O . SER A 1 88 ? -23.142 -12.635 21.192 1.00 84.31 88 SER A O 1
ATOM 652 N N . SER A 1 89 ? -25.246 -11.954 21.560 1.00 79.75 89 SER A N 1
ATOM 653 C CA . SER A 1 89 ? -25.687 -12.134 20.171 1.00 79.75 89 SER A CA 1
ATOM 654 C C . SER A 1 89 ? -24.943 -11.204 19.213 1.00 79.75 89 SER A C 1
ATOM 656 O O . SER A 1 89 ? -24.479 -11.664 18.179 1.00 79.75 89 SER A O 1
ATOM 658 N N . LYS A 1 90 ? -24.745 -9.928 19.579 1.00 77.38 90 LYS A N 1
ATOM 659 C CA . LYS A 1 90 ? -23.953 -8.979 18.775 1.00 77.38 90 LYS A CA 1
ATOM 660 C C . LYS A 1 90 ? -22.476 -9.359 18.683 1.00 77.38 90 LYS A C 1
ATOM 662 O O . LYS A 1 90 ? -21.865 -9.168 17.640 1.00 77.38 90 LYS A O 1
ATOM 667 N N . ALA A 1 91 ? -21.899 -9.874 19.767 1.00 69.94 91 ALA A N 1
ATOM 668 C CA . ALA A 1 91 ? -20.506 -10.315 19.787 1.00 69.94 91 ALA A CA 1
ATOM 669 C C . ALA A 1 91 ? -20.291 -11.646 19.041 1.00 69.94 91 ALA A C 1
ATOM 671 O O . ALA A 1 91 ? -19.185 -11.911 18.582 1.00 69.94 91 ALA A O 1
ATOM 672 N N . ASN A 1 92 ? -21.333 -12.478 18.923 1.00 62.88 92 ASN A N 1
ATOM 673 C CA . ASN A 1 92 ? -21.270 -13.821 18.342 1.00 62.88 92 ASN A CA 1
ATOM 674 C C . ASN A 1 92 ? -21.843 -13.901 16.913 1.00 62.88 92 ASN A C 1
ATOM 676 O O . ASN A 1 92 ? -22.084 -14.993 16.394 1.00 62.88 92 ASN A O 1
ATOM 680 N N . GLU A 1 93 ? -22.054 -12.761 16.250 1.00 64.94 93 GLU A N 1
ATOM 681 C CA . GLU A 1 93 ? -22.246 -12.728 14.802 1.00 64.94 93 GLU A CA 1
ATOM 682 C C . GLU A 1 93 ? -20.917 -13.116 14.141 1.00 64.94 93 GLU A C 1
ATOM 684 O O . GLU A 1 93 ? -20.086 -12.261 13.882 1.00 64.94 93 GLU A O 1
ATOM 689 N N . LEU A 1 94 ? -20.714 -14.424 13.951 1.00 59.31 94 LEU A N 1
ATOM 690 C CA . LEU A 1 94 ? -19.766 -15.134 13.078 1.00 59.31 94 LEU A CA 1
ATOM 691 C C . LEU A 1 94 ? -19.137 -14.295 11.944 1.00 59.31 94 LEU A C 1
ATOM 693 O O . LEU A 1 94 ? -19.402 -14.509 10.762 1.00 59.31 94 LEU A O 1
ATOM 697 N N . HIS A 1 95 ? -18.231 -13.389 12.285 1.00 58.91 95 HIS A N 1
ATOM 698 C CA . HIS A 1 95 ? -17.281 -12.833 11.342 1.00 58.91 95 HIS A CA 1
ATOM 699 C C . HIS A 1 95 ? -15.885 -13.072 11.897 1.00 58.91 95 HIS A C 1
ATOM 701 O O . HIS A 1 95 ? -15.487 -12.568 12.944 1.00 58.91 95 HIS A O 1
ATOM 707 N N . THR A 1 96 ? -15.142 -13.912 11.190 1.00 57.75 96 THR A N 1
ATOM 708 C CA . THR A 1 96 ? -13.711 -14.062 11.398 1.00 57.75 96 THR A CA 1
ATOM 709 C C . THR A 1 96 ? -13.056 -12.821 10.813 1.00 57.75 96 THR A C 1
ATOM 711 O O . THR A 1 96 ? -12.905 -12.712 9.594 1.00 57.75 96 THR A O 1
ATOM 714 N N . HIS A 1 97 ? -12.684 -11.868 11.662 1.00 70.19 97 HIS A N 1
ATOM 715 C CA . HIS A 1 97 ? -11.599 -10.981 11.281 1.00 70.19 97 HIS A CA 1
ATOM 716 C C . HIS A 1 97 ? -10.356 -11.851 11.123 1.00 70.19 97 HIS A C 1
ATOM 718 O O . HIS A 1 97 ? -10.074 -12.693 11.968 1.00 70.19 97 HIS A O 1
ATOM 724 N N . ASP A 1 98 ? -9.616 -11.674 10.035 1.00 69.69 98 ASP A N 1
ATOM 725 C CA . ASP A 1 98 ? -8.300 -12.305 9.916 1.00 69.69 98 ASP A CA 1
ATOM 726 C C . ASP A 1 98 ? -7.229 -11.513 10.704 1.00 69.69 98 ASP A C 1
ATOM 728 O O . ASP A 1 98 ? -6.035 -11.694 10.533 1.00 69.69 98 ASP A O 1
ATOM 732 N N . ASP A 1 99 ? -7.665 -10.612 11.595 1.00 74.56 99 ASP A N 1
ATOM 733 C CA . ASP A 1 99 ? -6.852 -9.766 12.481 1.00 74.56 99 ASP A CA 1
ATOM 734 C C . ASP A 1 99 ? -5.737 -8.958 11.791 1.00 74.56 99 ASP A C 1
ATOM 736 O O . ASP A 1 99 ? -4.934 -8.290 12.442 1.00 74.56 99 ASP A O 1
ATOM 740 N N . ARG A 1 100 ? -5.721 -8.930 10.455 1.00 78.12 100 ARG A N 1
ATOM 741 C CA . ARG A 1 100 ? -4.836 -8.093 9.647 1.00 78.12 100 ARG A CA 1
ATOM 742 C C . ARG A 1 100 ? -5.370 -6.666 9.585 1.00 78.12 100 ARG A C 1
ATOM 744 O O . ARG A 1 100 ? -5.966 -6.240 8.597 1.00 78.12 100 ARG A O 1
ATOM 751 N N . TYR A 1 101 ? -5.132 -5.919 10.656 1.00 77.25 101 TYR A N 1
ATOM 752 C CA . TYR A 1 101 ? -5.274 -4.468 10.667 1.00 77.25 101 TYR A CA 1
ATOM 753 C C . TYR A 1 101 ? -3.965 -3.831 10.201 1.00 77.25 101 TYR A C 1
ATOM 755 O O . TYR A 1 101 ? -2.952 -3.922 10.888 1.00 77.25 101 TYR A O 1
ATOM 763 N N . TYR A 1 102 ? -3.989 -3.180 9.039 1.00 81.56 102 TYR A N 1
ATOM 764 C CA . TYR A 1 102 ? -2.883 -2.333 8.599 1.00 81.56 102 TYR A CA 1
ATOM 765 C C . TYR A 1 102 ? -3.050 -0.933 9.187 1.00 81.56 102 TYR A C 1
ATOM 767 O O . TYR A 1 102 ? -4.130 -0.342 9.140 1.00 81.56 102 TYR A O 1
ATOM 775 N N . THR A 1 103 ? -1.968 -0.385 9.717 1.00 88.94 103 THR A N 1
ATOM 776 C CA . THR A 1 103 ? -1.872 1.022 10.097 1.00 88.94 103 THR A CA 1
ATOM 777 C C . THR A 1 103 ? -1.995 1.923 8.866 1.00 88.94 103 THR A C 1
ATOM 779 O O . THR A 1 103 ? -1.651 1.538 7.744 1.00 88.94 103 THR A O 1
ATOM 782 N N . GLU A 1 104 ? -2.426 3.172 9.066 1.00 92.06 104 GLU A N 1
ATOM 783 C CA . GLU A 1 104 ? -2.454 4.179 7.992 1.00 92.06 104 GLU A CA 1
ATOM 784 C C . GLU A 1 104 ? -1.082 4.339 7.318 1.00 92.06 104 GLU A C 1
ATOM 786 O O . GLU A 1 104 ? -1.000 4.558 6.108 1.00 92.06 104 GLU A O 1
ATOM 791 N N . SER A 1 105 ? -0.004 4.174 8.091 1.00 92.56 105 SER A N 1
ATOM 792 C CA . SER A 1 105 ? 1.376 4.189 7.601 1.00 92.56 105 SER A CA 1
ATOM 793 C C . SER A 1 105 ? 1.648 3.039 6.630 1.00 92.56 105 SER A C 1
ATOM 795 O O . SER A 1 105 ? 2.139 3.269 5.527 1.00 92.56 105 SER A O 1
ATOM 797 N N . GLU A 1 106 ? 1.277 1.805 6.983 1.00 92.12 106 GLU A N 1
ATOM 798 C CA . GLU A 1 106 ? 1.462 0.634 6.115 1.00 92.12 106 GLU A CA 1
ATOM 799 C C . GLU A 1 106 ? 0.691 0.767 4.799 1.00 92.12 106 GLU A C 1
ATOM 801 O O . GLU A 1 106 ? 1.250 0.509 3.730 1.00 92.12 106 GLU A O 1
ATOM 806 N N . ILE A 1 107 ? -0.555 1.248 4.852 1.00 89.25 107 ILE A N 1
ATOM 807 C CA . ILE A 1 107 ? -1.362 1.490 3.648 1.00 89.25 107 ILE A CA 1
ATOM 808 C C . ILE A 1 107 ? -0.758 2.618 2.805 1.00 89.25 107 ILE A C 1
ATOM 810 O O . ILE A 1 107 ? -0.673 2.494 1.584 1.00 89.25 107 ILE A O 1
ATOM 814 N N . SER A 1 108 ? -0.296 3.702 3.431 1.00 89.62 108 SER A N 1
ATOM 815 C CA . SER A 1 108 ? 0.342 4.820 2.723 1.00 89.62 108 SER A CA 1
ATOM 816 C C . SER A 1 108 ? 1.646 4.395 2.045 1.00 89.62 108 SER A C 1
ATOM 818 O O . SER A 1 108 ? 1.916 4.782 0.906 1.00 89.62 108 SER A O 1
ATOM 820 N N . ASN A 1 109 ? 2.431 3.539 2.700 1.00 88.38 109 ASN A N 1
ATOM 821 C CA . ASN A 1 109 ? 3.647 2.962 2.134 1.00 88.38 109 ASN A CA 1
ATOM 822 C C . ASN A 1 109 ? 3.323 2.057 0.940 1.00 88.38 109 ASN A C 1
ATOM 824 O O . ASN A 1 109 ? 3.918 2.215 -0.126 1.00 88.38 109 ASN A O 1
ATOM 828 N N . LEU A 1 110 ? 2.323 1.180 1.061 1.00 87.88 110 LEU A N 1
ATOM 829 C CA . LEU A 1 110 ? 1.873 0.353 -0.058 1.00 87.88 110 LEU A CA 1
ATOM 830 C C . LEU A 1 110 ? 1.361 1.212 -1.226 1.00 87.88 110 LEU A C 1
ATOM 832 O O . LEU A 1 110 ? 1.737 0.980 -2.374 1.00 87.88 110 LEU A O 1
ATOM 836 N N . LEU A 1 111 ? 0.558 2.240 -0.952 1.00 86.69 111 LEU A N 1
ATOM 837 C CA . LEU A 1 111 ? -0.001 3.114 -1.983 1.00 86.69 111 LEU A CA 1
ATOM 838 C C . LEU A 1 111 ? 1.076 3.960 -2.675 1.00 86.69 111 LEU A C 1
ATOM 840 O O . LEU A 1 111 ? 1.031 4.130 -3.890 1.00 86.69 111 LEU A O 1
ATOM 844 N N . SER A 1 112 ? 2.065 4.455 -1.931 1.00 82.62 112 SER A N 1
ATOM 845 C CA . SER A 1 112 ? 3.214 5.157 -2.518 1.00 82.62 112 SER A CA 1
ATOM 846 C C . SER A 1 112 ? 4.097 4.228 -3.360 1.00 82.62 112 SER A C 1
ATOM 848 O O . SER A 1 112 ? 4.672 4.669 -4.356 1.00 82.62 112 SER A O 1
ATOM 850 N N . SER A 1 113 ? 4.152 2.936 -3.015 1.00 77.38 113 SER A N 1
ATOM 851 C CA . SER A 1 113 ? 4.835 1.911 -3.814 1.00 77.38 113 SER A CA 1
ATOM 852 C C . SER A 1 113 ? 4.063 1.509 -5.074 1.00 77.38 113 SER A C 1
ATOM 854 O O . SER A 1 113 ? 4.660 1.002 -6.026 1.00 77.38 113 SER A O 1
ATOM 856 N N . TYR A 1 114 ? 2.750 1.767 -5.118 1.00 81.81 114 TYR A N 1
ATOM 857 C CA . TYR A 1 114 ? 1.927 1.540 -6.298 1.00 81.81 114 TYR A CA 1
ATOM 858 C C . TYR A 1 114 ? 2.324 2.533 -7.398 1.00 81.81 114 TYR A C 1
ATOM 860 O O . TYR A 1 114 ? 1.835 3.663 -7.483 1.00 81.81 114 TYR A O 1
ATOM 868 N N . LYS A 1 115 ? 3.273 2.123 -8.241 1.00 69.44 115 LYS A N 1
ATOM 869 C CA . LYS A 1 115 ? 3.796 2.967 -9.310 1.00 69.44 115 LYS A CA 1
ATOM 870 C C . LYS A 1 115 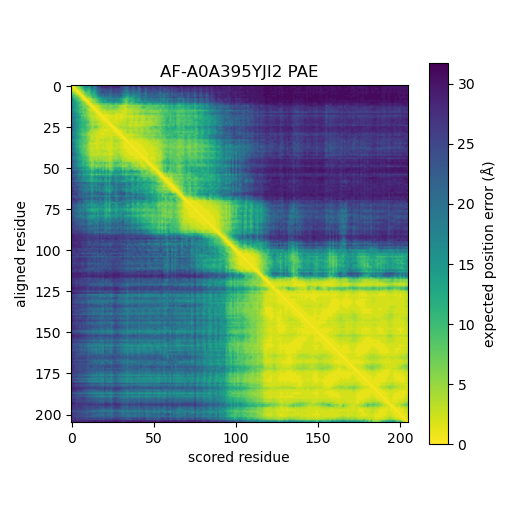? 2.700 3.334 -10.310 1.00 69.44 115 LYS A C 1
ATOM 872 O O . LYS A 1 115 ? 2.065 2.480 -10.927 1.00 69.44 115 LYS A O 1
ATOM 877 N N . LYS A 1 116 ? 2.523 4.640 -10.535 1.00 65.06 116 LYS A N 1
ATOM 878 C CA . LYS A 1 116 ? 1.883 5.151 -11.758 1.00 65.06 116 LYS A CA 1
ATOM 879 C C . 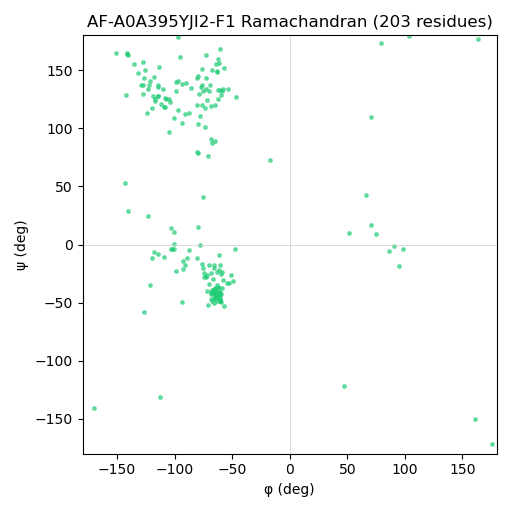LYS A 1 116 ? 2.677 4.633 -12.965 1.00 65.06 116 LYS A C 1
ATOM 881 O O . LYS A 1 116 ? 3.878 4.441 -12.847 1.00 65.06 116 LYS A O 1
ATOM 886 N N . ARG A 1 117 ? 2.016 4.463 -14.118 1.00 68.31 117 ARG A N 1
ATOM 887 C CA . ARG A 1 117 ? 2.500 3.813 -15.364 1.00 68.31 117 ARG A CA 1
ATOM 888 C C . ARG A 1 117 ? 3.894 4.221 -15.904 1.00 68.31 117 ARG A C 1
ATOM 890 O O . ARG A 1 117 ? 4.302 3.650 -16.900 1.00 68.31 117 ARG A O 1
ATOM 897 N N . TYR A 1 118 ? 4.606 5.181 -15.310 1.00 76.06 118 TYR A N 1
ATOM 898 C CA . TYR A 1 118 ? 5.962 5.579 -15.694 1.00 76.06 118 TYR A CA 1
ATOM 899 C C . TYR A 1 118 ? 6.949 5.313 -14.545 1.00 76.06 118 TYR A C 1
ATOM 901 O O . TYR A 1 118 ? 6.798 5.857 -13.452 1.00 76.06 118 TYR A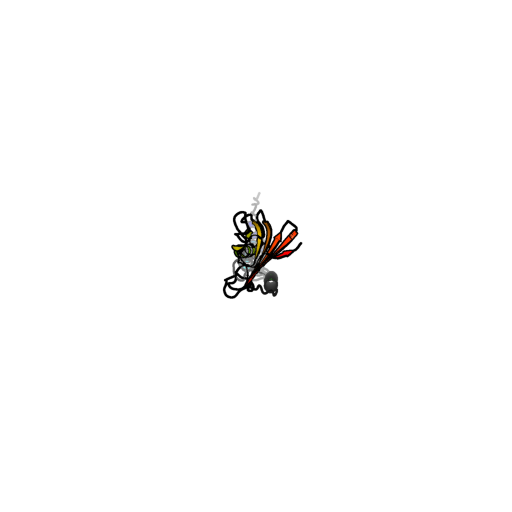 O 1
ATOM 909 N N . ASP A 1 119 ? 7.987 4.527 -14.814 1.00 88.25 119 ASP A N 1
ATOM 910 C CA . ASP A 1 119 ? 9.082 4.194 -13.900 1.00 88.25 119 ASP A CA 1
ATOM 911 C C . ASP A 1 119 ? 10.102 5.320 -13.720 1.00 88.25 119 ASP A C 1
ATOM 913 O O . ASP A 1 119 ? 10.859 5.302 -12.747 1.00 88.25 119 ASP A O 1
ATOM 917 N N . GLY A 1 120 ? 10.102 6.311 -14.618 1.00 89.75 120 GLY A N 1
ATOM 918 C CA . GLY A 1 120 ? 10.951 7.495 -14.528 1.00 89.75 120 GLY A CA 1
ATOM 919 C C . GLY A 1 120 ? 10.844 8.439 -15.730 1.00 89.75 120 GLY A C 1
ATOM 920 O O . GLY A 1 120 ? 9.995 8.281 -16.612 1.00 89.75 120 GLY A O 1
ATOM 921 N N . ASN A 1 121 ? 11.737 9.432 -15.758 1.00 92.88 121 ASN A N 1
ATOM 922 C CA . ASN A 1 121 ? 11.874 10.427 -16.823 1.00 92.88 121 ASN A CA 1
ATOM 923 C C . ASN A 1 121 ? 13.296 10.386 -17.412 1.00 92.88 121 ASN A C 1
ATOM 925 O O . ASN A 1 121 ? 14.276 10.299 -16.669 1.00 92.88 121 ASN A O 1
ATOM 929 N N . ILE A 1 122 ? 13.398 10.467 -18.738 1.00 95.31 122 ILE A N 1
ATOM 930 C CA . ILE A 1 122 ? 14.646 10.656 -19.478 1.00 95.31 122 ILE A CA 1
ATOM 931 C C . ILE A 1 122 ? 14.749 12.122 -19.887 1.00 95.31 122 ILE A C 1
ATOM 933 O O . ILE A 1 122 ? 14.017 12.573 -20.766 1.00 95.31 122 ILE A O 1
ATOM 937 N N . SER A 1 123 ? 15.662 12.856 -19.255 1.00 92.94 123 SER A N 1
ATOM 938 C CA . SER A 1 123 ? 15.815 14.303 -19.436 1.00 92.94 123 SER A CA 1
ATOM 939 C C . SER A 1 123 ? 16.921 14.667 -20.440 1.00 92.94 123 SER A C 1
ATOM 941 O O . SER A 1 123 ? 17.607 13.798 -20.979 1.00 92.94 123 SER A O 1
ATOM 943 N N . ASN A 1 124 ? 17.098 15.970 -20.687 1.00 88.62 124 ASN A N 1
ATOM 944 C CA . ASN A 1 124 ? 17.910 16.557 -21.763 1.00 88.62 124 ASN A CA 1
ATOM 945 C C . ASN A 1 124 ? 19.344 15.981 -21.889 1.00 88.62 124 ASN A C 1
ATOM 947 O O . ASN A 1 124 ? 19.859 15.888 -22.999 1.00 88.62 124 ASN A O 1
ATOM 951 N N . GLY A 1 125 ? 19.967 15.554 -20.782 1.00 87.00 125 GLY A N 1
ATOM 952 C CA . GLY A 1 125 ? 21.339 15.019 -20.746 1.00 87.00 125 GLY A CA 1
ATOM 953 C C . GLY A 1 125 ? 21.468 13.492 -20.657 1.00 87.00 125 GLY A C 1
ATOM 954 O O . GLY A 1 125 ? 22.586 12.981 -20.686 1.00 87.00 125 GLY A O 1
ATOM 955 N N . SER A 1 126 ? 20.363 12.755 -20.544 1.00 95.75 126 SER A N 1
ATOM 956 C CA . SER A 1 126 ? 20.383 11.298 -20.369 1.00 95.75 126 SER A CA 1
ATOM 957 C C . SER A 1 126 ? 20.009 10.605 -21.669 1.00 95.75 126 SER A C 1
ATOM 959 O O . SER A 1 126 ? 18.944 10.854 -22.234 1.00 95.75 126 SER A O 1
ATOM 961 N N . GLY A 1 127 ? 20.890 9.741 -22.165 1.00 95.75 127 GLY A N 1
ATOM 962 C CA . GLY A 1 127 ? 20.625 8.956 -23.365 1.00 95.75 127 GLY A CA 1
ATOM 963 C C . GLY A 1 127 ? 20.077 7.572 -23.051 1.00 95.75 127 GLY A C 1
ATOM 964 O O . GLY A 1 127 ? 20.225 7.063 -21.938 1.00 95.75 127 GLY A O 1
ATOM 965 N N . PHE A 1 128 ? 19.452 6.941 -24.043 1.00 97.62 128 PHE A N 1
ATOM 966 C CA . PHE A 1 128 ? 18.709 5.697 -23.824 1.00 97.62 128 PHE A CA 1
ATOM 967 C C . PHE A 1 128 ? 19.624 4.532 -23.412 1.00 97.62 128 PHE A C 1
ATOM 969 O O . PHE A 1 128 ? 19.150 3.583 -22.797 1.00 97.62 128 PHE A O 1
ATOM 976 N N . ASN A 1 129 ? 20.937 4.605 -23.673 1.00 96.38 129 ASN A N 1
ATOM 977 C CA . ASN A 1 129 ? 21.906 3.589 -23.233 1.00 96.38 129 ASN A CA 1
ATOM 978 C C . ASN A 1 129 ? 21.991 3.434 -21.703 1.00 96.38 129 ASN A C 1
ATOM 980 O O . ASN A 1 129 ? 22.437 2.394 -21.231 1.00 96.38 129 ASN A O 1
ATOM 984 N N . GLN A 1 130 ? 21.578 4.446 -20.933 1.00 95.62 130 GLN A N 1
ATOM 985 C CA . GLN A 1 130 ? 21.620 4.419 -19.465 1.00 95.62 130 GLN A CA 1
ATOM 986 C C . GLN A 1 130 ? 20.438 3.649 -18.846 1.00 95.62 130 GLN A C 1
ATOM 988 O O . GLN A 1 130 ? 20.448 3.361 -17.652 1.00 95.62 130 GLN A O 1
ATOM 993 N N . TYR A 1 131 ? 19.417 3.317 -19.642 1.00 96.31 131 TYR A N 1
ATOM 994 C CA . TYR A 1 131 ? 18.157 2.749 -19.167 1.00 96.31 131 TYR A CA 1
ATOM 995 C C . TYR A 1 131 ? 18.099 1.260 -19.491 1.00 96.31 131 TYR A C 1
ATOM 997 O O . TYR A 1 131 ? 17.781 0.856 -20.610 1.00 96.31 131 TYR A O 1
ATOM 1005 N N . LEU A 1 132 ? 18.458 0.461 -18.486 1.00 96.44 132 LEU A N 1
ATOM 1006 C CA . LEU A 1 132 ? 18.678 -0.982 -18.605 1.00 96.44 132 LEU A CA 1
ATOM 1007 C C . LEU A 1 132 ? 17.725 -1.817 -17.739 1.00 96.44 132 LEU A C 1
ATOM 1009 O O . LEU A 1 132 ? 17.737 -3.042 -17.822 1.00 96.44 132 LEU A O 1
ATOM 1013 N N . THR A 1 133 ? 16.915 -1.165 -16.907 1.00 96.00 133 THR A N 1
ATOM 1014 C CA . THR A 1 133 ? 15.912 -1.806 -16.052 1.00 96.00 133 THR A CA 1
ATOM 1015 C C . THR A 1 133 ? 14.563 -1.824 -16.752 1.00 96.00 133 THR A C 1
ATOM 1017 O O . THR A 1 133 ? 14.179 -0.830 -17.368 1.00 96.00 133 THR A O 1
ATOM 1020 N N . GLN A 1 134 ? 13.852 -2.947 -16.642 1.00 96.31 134 GLN A N 1
ATOM 1021 C CA . GLN A 1 134 ? 12.474 -3.117 -17.087 1.00 96.31 134 GLN A CA 1
ATOM 1022 C C . GLN A 1 134 ? 11.619 -1.933 -16.632 1.00 96.31 134 GLN A C 1
ATOM 1024 O O . GLN A 1 134 ? 11.580 -1.605 -15.445 1.00 96.31 134 GLN A O 1
ATOM 1029 N N . GLY A 1 135 ? 10.911 -1.311 -17.571 1.00 94.25 135 GLY A N 1
ATOM 1030 C CA . GLY A 1 135 ? 10.030 -0.206 -17.223 1.00 94.25 135 GLY A CA 1
ATOM 1031 C C . GLY A 1 135 ? 9.597 0.665 -18.388 1.00 94.25 135 GLY A C 1
ATOM 1032 O O . GLY A 1 135 ? 10.010 0.482 -19.536 1.00 94.25 135 GLY A O 1
ATOM 1033 N N . GLN A 1 136 ? 8.746 1.633 -18.064 1.00 95.12 136 GLN A N 1
ATOM 1034 C CA . GLN A 1 136 ? 8.236 2.637 -18.994 1.00 95.12 136 GLN A CA 1
ATOM 1035 C C . GLN A 1 136 ? 8.733 4.026 -18.592 1.00 95.12 136 GLN A C 1
ATOM 1037 O O . GLN A 1 136 ? 8.518 4.469 -17.469 1.00 95.12 136 GLN A O 1
ATOM 1042 N N . TYR A 1 137 ? 9.332 4.769 -19.516 1.00 95.69 137 TYR A N 1
ATOM 1043 C CA . TYR A 1 137 ? 9.926 6.071 -19.230 1.00 95.69 137 TYR A CA 1
ATOM 1044 C C . TYR A 1 137 ? 9.320 7.156 -20.109 1.00 95.69 137 TYR A C 1
ATOM 1046 O O . TYR A 1 137 ? 9.208 7.000 -21.324 1.00 95.69 137 TYR A O 1
ATOM 1054 N N . PHE A 1 138 ? 8.965 8.284 -19.499 1.00 95.44 138 PHE A N 1
ATOM 1055 C CA . PHE A 1 138 ? 8.698 9.503 -20.257 1.00 95.44 138 PHE A CA 1
ATOM 1056 C C . PHE A 1 138 ? 10.014 10.026 -20.835 1.00 95.44 138 PHE A C 1
ATOM 1058 O O . PHE A 1 138 ? 11.015 10.072 -20.120 1.00 95.44 138 PHE A O 1
ATOM 1065 N N . VAL A 1 139 ? 10.020 10.466 -22.091 1.00 97.00 139 VAL A N 1
ATOM 1066 C CA . VAL A 1 139 ? 11.237 10.904 -22.780 1.00 97.00 139 VAL A CA 1
ATOM 1067 C C . VAL A 1 139 ? 11.150 12.369 -23.189 1.00 97.00 139 VAL A C 1
ATOM 1069 O O . VAL A 1 139 ? 10.214 12.776 -23.875 1.00 97.00 139 VAL A O 1
ATOM 1072 N N . GLY A 1 140 ? 12.179 13.123 -22.808 1.00 96.69 140 GLY A N 1
ATOM 1073 C CA . GLY A 1 140 ? 12.501 14.477 -23.253 1.00 96.69 140 GLY A CA 1
ATOM 1074 C C . GLY A 1 140 ? 14.013 14.669 -23.371 1.00 96.69 140 GLY A C 1
ATOM 1075 O O . GLY A 1 140 ? 14.590 15.567 -22.757 1.00 96.69 140 GLY A O 1
ATOM 1076 N N . SER A 1 141 ? 14.668 13.769 -24.105 1.00 97.38 141 SER A N 1
ATOM 1077 C CA . SER A 1 141 ? 16.129 13.673 -24.192 1.00 97.38 141 SER A CA 1
ATOM 1078 C C . SER A 1 141 ? 16.673 14.350 -25.442 1.00 97.38 141 SER A C 1
ATOM 1080 O O . SER A 1 141 ? 16.127 14.158 -26.523 1.00 97.38 141 SER A O 1
ATOM 1082 N N . ASN A 1 142 ? 17.802 15.051 -25.331 1.00 96.94 142 ASN A N 1
ATOM 1083 C CA . ASN A 1 142 ? 18.586 15.541 -26.471 1.00 96.94 142 ASN A CA 1
ATOM 1084 C C . ASN A 1 142 ? 20.032 15.019 -26.419 1.00 96.94 142 ASN A C 1
ATOM 1086 O O . ASN A 1 142 ? 20.951 15.639 -26.948 1.00 96.94 142 ASN A O 1
ATOM 1090 N N . ALA A 1 143 ? 20.258 13.8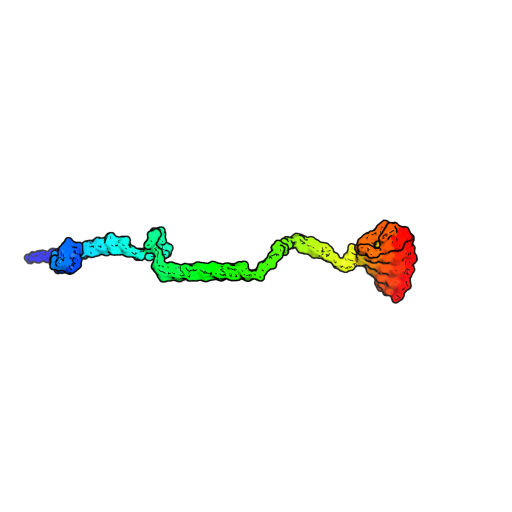82 -25.754 1.00 96.75 143 ALA A N 1
ATOM 1091 C CA . ALA A 1 143 ? 21.599 13.331 -25.568 1.00 96.75 143 ALA A CA 1
ATOM 1092 C C . ALA A 1 143 ? 22.256 12.883 -26.891 1.00 96.75 143 ALA A C 1
ATOM 1094 O O . ALA A 1 143 ? 23.473 12.721 -26.958 1.00 96.75 143 ALA A O 1
ATOM 1095 N N . GLY A 1 144 ? 21.466 12.699 -27.951 1.00 96.38 144 GLY A N 1
ATOM 1096 C CA . GLY A 1 144 ? 21.949 12.358 -29.286 1.00 96.38 144 GLY A CA 1
ATOM 1097 C C . GLY A 1 144 ? 22.308 10.881 -29.459 1.00 96.38 144 GLY A C 1
ATOM 1098 O O . GLY A 1 144 ? 22.283 10.075 -28.525 1.00 96.38 144 GLY A O 1
ATOM 1099 N N . THR A 1 145 ? 22.620 10.519 -30.701 1.00 96.56 145 THR A N 1
ATOM 1100 C CA . THR A 1 145 ? 22.787 9.118 -31.133 1.00 96.56 145 THR A CA 1
ATOM 1101 C C . THR A 1 145 ? 23.936 8.388 -30.445 1.00 96.56 145 THR A C 1
ATOM 1103 O O . THR A 1 145 ? 23.796 7.216 -30.101 1.00 96.56 145 THR A O 1
ATOM 1106 N N . ALA A 1 146 ? 25.031 9.089 -30.137 1.00 95.25 146 ALA A N 1
ATOM 1107 C CA . ALA A 1 146 ? 26.158 8.534 -29.384 1.00 95.25 146 ALA A CA 1
ATOM 1108 C C . ALA A 1 146 ? 25.758 8.038 -27.980 1.00 95.25 146 ALA A C 1
ATOM 1110 O O . ALA A 1 146 ? 26.384 7.132 -27.436 1.00 95.25 146 ALA A O 1
ATOM 1111 N N . ASN A 1 147 ? 24.684 8.592 -27.410 1.00 96.12 147 ASN A N 1
ATOM 1112 C CA . ASN A 1 147 ? 24.174 8.219 -26.093 1.00 96.12 147 ASN A CA 1
ATOM 1113 C C . ASN A 1 147 ? 22.966 7.263 -26.168 1.00 96.12 147 ASN A C 1
ATOM 1115 O O . ASN A 1 147 ? 22.326 6.974 -25.156 1.00 96.12 147 ASN A O 1
ATOM 1119 N N . GLY A 1 148 ? 22.672 6.723 -27.353 1.00 95.62 148 GLY A N 1
ATOM 1120 C CA . GLY A 1 148 ? 21.640 5.710 -27.567 1.00 95.62 148 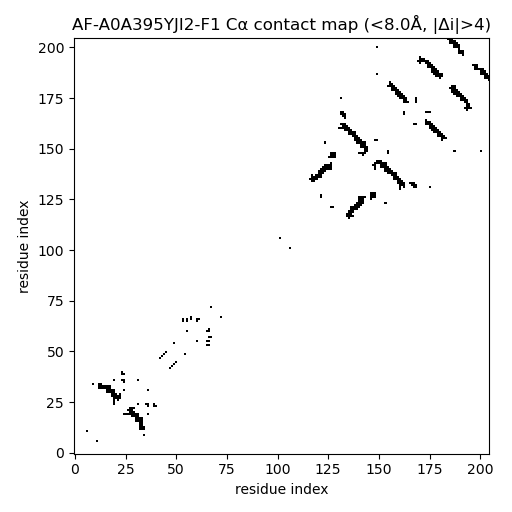GLY A CA 1
ATOM 1121 C C . GLY A 1 148 ? 20.310 6.240 -28.085 1.00 95.62 148 GLY A C 1
ATOM 1122 O O . GLY A 1 148 ? 19.435 5.431 -28.378 1.00 95.62 148 GLY A O 1
ATOM 1123 N N . ASN A 1 149 ? 20.142 7.557 -28.237 1.00 97.31 149 ASN A N 1
ATOM 1124 C CA . ASN A 1 149 ? 18.932 8.100 -28.853 1.00 97.31 149 ASN A CA 1
ATOM 1125 C C . ASN A 1 149 ? 18.832 7.633 -30.322 1.00 97.31 149 ASN A C 1
ATOM 1127 O O . ASN A 1 149 ? 19.859 7.446 -30.977 1.00 97.31 149 ASN A O 1
ATOM 1131 N N . PRO A 1 150 ? 17.622 7.464 -30.876 1.00 97.00 150 PRO A N 1
ATOM 1132 C CA . PRO A 1 150 ? 17.447 7.020 -32.260 1.00 97.00 150 PRO A CA 1
ATOM 1133 C C . PRO A 1 150 ? 17.892 8.046 -33.306 1.00 97.00 150 PRO A C 1
ATOM 1135 O O . PRO A 1 150 ? 18.239 7.675 -34.424 1.00 97.00 150 PRO A O 1
ATOM 1138 N N . TYR A 1 151 ? 17.903 9.329 -32.952 1.00 95.81 151 TYR A N 1
ATOM 1139 C CA . TYR A 1 151 ? 18.330 10.421 -33.821 1.00 95.81 151 TYR A CA 1
ATOM 1140 C C . TYR A 1 151 ? 18.907 11.579 -32.996 1.00 95.81 151 TYR A C 1
ATOM 1142 O O . TYR A 1 151 ? 18.760 11.635 -31.773 1.00 95.81 151 TYR A O 1
ATOM 1150 N N . ASN A 1 152 ? 19.614 12.492 -33.668 1.00 95.75 152 ASN A N 1
ATOM 1151 C CA . ASN A 1 152 ? 20.124 13.716 -33.050 1.00 95.75 152 ASN A CA 1
ATOM 1152 C C . ASN A 1 152 ? 19.007 14.765 -32.966 1.00 95.75 152 ASN A C 1
ATOM 1154 O O . ASN A 1 152 ? 18.199 14.880 -33.886 1.00 95.75 152 ASN A O 1
ATOM 1158 N N . GLY A 1 153 ? 18.984 15.545 -31.885 1.00 94.12 153 GLY A N 1
ATOM 1159 C CA . GLY A 1 153 ? 17.878 16.445 -31.562 1.00 94.12 153 GLY A CA 1
ATOM 1160 C C . GLY A 1 153 ? 16.988 15.892 -30.448 1.00 94.12 153 GLY A C 1
ATOM 1161 O O . GLY A 1 153 ? 17.212 14.799 -29.916 1.00 94.12 153 GLY A O 1
ATOM 1162 N N . TYR A 1 154 ? 15.965 16.667 -30.087 1.00 95.88 154 TYR A N 1
ATOM 1163 C CA . TYR A 1 154 ? 15.054 16.290 -29.015 1.00 95.88 154 TYR A CA 1
ATOM 1164 C C . TYR A 1 154 ? 14.195 15.080 -29.400 1.00 95.88 154 TYR A C 1
ATOM 1166 O O . TYR A 1 154 ? 13.384 15.121 -30.326 1.00 95.88 154 TYR A O 1
ATOM 1174 N N . CYS A 1 155 ? 14.348 14.010 -28.631 1.00 97.12 155 CYS A N 1
ATOM 1175 C CA . CYS A 1 155 ? 13.477 12.850 -28.618 1.00 97.12 155 CYS A CA 1
ATOM 1176 C C . CYS A 1 155 ? 12.387 13.082 -27.569 1.00 97.12 155 CYS A C 1
ATOM 1178 O O . CYS A 1 155 ? 12.676 13.119 -26.372 1.00 97.12 155 CYS A O 1
ATOM 1180 N N . TRP A 1 156 ? 11.144 13.232 -28.023 1.00 97.12 156 TRP A N 1
ATOM 1181 C CA . TRP A 1 156 ? 9.962 13.365 -27.171 1.00 97.12 156 TRP A CA 1
ATOM 1182 C C . TRP A 1 156 ? 9.057 12.162 -27.376 1.00 97.12 156 TRP A C 1
ATOM 1184 O O . TRP A 1 156 ? 8.708 11.861 -28.519 1.00 97.12 156 TRP A O 1
ATOM 1194 N N . GLY A 1 157 ? 8.661 11.485 -26.301 1.00 96.38 157 GLY A N 1
ATOM 1195 C CA . GLY A 1 157 ? 7.829 10.289 -26.411 1.00 96.38 157 GLY A CA 1
ATOM 1196 C C . GLY A 1 157 ? 7.866 9.403 -25.175 1.00 96.38 157 GLY A C 1
ATOM 1197 O O . GLY A 1 157 ? 8.061 9.884 -24.059 1.00 96.38 157 GLY A O 1
ATOM 1198 N N . ILE A 1 158 ? 7.683 8.102 -25.384 1.00 96.62 158 ILE A N 1
ATOM 1199 C CA . ILE A 1 158 ? 7.724 7.083 -24.330 1.00 96.62 158 ILE A CA 1
ATOM 1200 C C . ILE A 1 158 ? 8.705 5.987 -24.738 1.00 96.62 158 ILE A C 1
ATOM 1202 O O . ILE A 1 158 ? 8.620 5.464 -25.848 1.00 96.62 158 ILE A O 1
ATOM 1206 N N . LEU A 1 159 ? 9.626 5.635 -23.841 1.00 97.69 159 LEU A N 1
ATOM 1207 C CA . LEU A 1 159 ? 10.555 4.521 -24.008 1.00 97.69 159 LEU A CA 1
ATOM 1208 C C . LEU A 1 159 ? 10.107 3.351 -23.136 1.00 97.69 159 LEU A C 1
ATOM 1210 O O . LEU A 1 159 ? 9.972 3.496 -21.923 1.00 97.69 159 LEU A O 1
ATOM 1214 N N . PHE A 1 160 ? 9.928 2.190 -23.746 1.00 97.44 160 PHE A N 1
ATOM 1215 C CA . PHE A 1 160 ? 9.762 0.922 -23.056 1.00 97.44 160 PHE A CA 1
ATOM 1216 C C . PHE A 1 160 ? 11.084 0.177 -23.043 1.00 97.44 160 PHE A C 1
ATOM 1218 O O . PHE A 1 160 ? 11.731 0.028 -24.082 1.00 97.44 160 PHE A O 1
ATOM 1225 N N . ILE A 1 161 ? 11.448 -0.315 -21.866 1.00 97.50 161 ILE A N 1
ATOM 1226 C CA . ILE A 1 161 ? 12.556 -1.233 -21.667 1.00 97.50 161 ILE A CA 1
ATOM 1227 C C . ILE A 1 161 ? 11.960 -2.584 -21.312 1.00 97.50 161 ILE A C 1
ATOM 1229 O O . ILE A 1 161 ? 11.279 -2.705 -20.293 1.00 97.50 161 ILE A O 1
ATOM 1233 N N . PHE A 1 162 ? 12.224 -3.585 -22.143 1.00 97.94 162 PHE A N 1
ATOM 1234 C CA . PHE A 1 162 ? 11.911 -4.972 -21.835 1.00 97.94 162 PHE A CA 1
ATOM 1235 C C . PHE A 1 162 ? 13.196 -5.722 -21.547 1.00 97.94 162 PHE A C 1
ATOM 1237 O O . PHE A 1 162 ? 14.092 -5.726 -22.385 1.00 97.94 162 PHE A O 1
ATOM 1244 N N . VAL A 1 163 ? 13.274 -6.363 -20.388 1.00 98.00 163 VAL A N 1
ATOM 1245 C CA . VAL A 1 163 ? 14.344 -7.294 -20.036 1.00 98.00 163 VAL A CA 1
ATOM 1246 C C . VAL A 1 163 ? 13.714 -8.671 -19.894 1.00 98.00 163 VAL A C 1
ATOM 1248 O O . VAL A 1 163 ? 12.644 -8.810 -19.308 1.00 98.00 163 VAL A O 1
ATOM 1251 N N . SER A 1 164 ? 14.347 -9.698 -20.450 1.00 97.69 164 SER A N 1
ATOM 1252 C CA . SER A 1 164 ? 13.761 -11.041 -20.553 1.00 97.69 164 SER A CA 1
ATOM 1253 C C . SER A 1 164 ? 13.363 -11.700 -19.230 1.00 97.69 164 SER A C 1
ATOM 1255 O O . SER A 1 164 ? 12.519 -12.590 -19.229 1.00 97.69 164 SER A O 1
ATOM 1257 N N . ASP A 1 165 ? 13.974 -11.289 -18.122 1.00 95.81 165 ASP A N 1
ATOM 1258 C CA . ASP A 1 165 ? 13.679 -11.754 -16.763 1.00 95.81 165 ASP A CA 1
ATOM 1259 C C . ASP A 1 165 ? 12.799 -10.769 -15.963 1.00 95.81 165 ASP A C 1
ATOM 1261 O O . ASP A 1 165 ? 12.477 -11.029 -14.805 1.00 95.81 165 ASP A O 1
ATOM 1265 N N . GLY A 1 166 ? 12.397 -9.645 -16.568 1.00 94.50 166 GLY A N 1
ATOM 1266 C CA . GLY A 1 166 ? 11.609 -8.587 -15.936 1.00 94.50 166 GLY A CA 1
ATOM 1267 C C . GLY A 1 166 ? 12.382 -7.690 -14.961 1.00 94.50 166 GLY A C 1
ATOM 1268 O O . GLY A 1 166 ? 11.753 -6.894 -14.265 1.00 94.50 166 GLY A O 1
ATOM 1269 N N . LEU A 1 167 ? 13.715 -7.802 -14.891 1.00 94.25 167 LEU A N 1
ATOM 1270 C CA . LEU A 1 167 ? 14.568 -7.058 -13.958 1.00 94.25 167 LEU A CA 1
ATOM 1271 C C . LEU A 1 167 ? 15.479 -6.060 -14.700 1.00 94.25 167 LEU A C 1
ATOM 1273 O O . LEU A 1 167 ? 15.009 -5.255 -15.501 1.00 94.25 167 LEU A O 1
ATOM 1277 N N . THR A 1 168 ? 16.780 -6.059 -14.400 1.00 96.31 168 THR A N 1
ATOM 1278 C CA . THR A 1 168 ? 17.791 -5.198 -15.027 1.00 96.31 168 THR A CA 1
ATOM 1279 C C . THR A 1 168 ? 18.702 -6.036 -15.907 1.00 96.31 168 THR A C 1
ATOM 1281 O O . THR A 1 168 ? 19.198 -7.080 -15.480 1.00 96.31 168 THR A O 1
ATOM 1284 N N . TRP A 1 169 ? 18.960 -5.565 -17.128 1.00 97.38 169 TRP A N 1
ATOM 1285 C CA . TRP A 1 169 ? 19.912 -6.209 -18.025 1.00 97.38 169 TRP A CA 1
ATOM 1286 C C . TRP A 1 169 ? 21.306 -6.272 -17.389 1.00 97.38 169 TRP A C 1
ATOM 1288 O O . TRP A 1 169 ? 21.802 -5.279 -16.855 1.00 97.38 169 TRP A O 1
ATOM 1298 N N . ASN A 1 170 ? 21.928 -7.449 -17.439 1.00 95.56 170 ASN A N 1
ATOM 1299 C CA . ASN A 1 170 ? 23.172 -7.759 -16.737 1.00 95.56 170 ASN A CA 1
ATOM 1300 C C . ASN A 1 170 ? 24.360 -8.022 -17.673 1.00 95.56 170 ASN A C 1
ATOM 1302 O O . ASN A 1 170 ? 25.488 -8.145 -17.203 1.00 95.56 170 ASN A O 1
ATOM 1306 N N . GLY A 1 171 ? 24.119 -8.110 -18.982 1.00 94.88 171 GLY A N 1
ATOM 1307 C CA . GLY A 1 171 ? 25.162 -8.322 -19.982 1.00 94.88 171 GLY A CA 1
ATOM 1308 C C . GLY A 1 171 ? 25.791 -9.704 -19.999 1.00 94.88 171 GLY A C 1
ATOM 1309 O O . GLY A 1 171 ? 26.856 -9.865 -20.583 1.00 94.88 171 GLY A O 1
ATOM 1310 N N . VAL A 1 172 ? 25.157 -10.701 -19.384 1.00 94.44 172 VAL A N 1
ATOM 1311 C CA . VAL A 1 172 ? 25.678 -12.071 -19.311 1.00 94.44 172 VAL A CA 1
ATOM 1312 C C . VAL A 1 172 ? 24.651 -13.078 -19.811 1.00 94.44 172 VAL A C 1
ATOM 1314 O O . VAL A 1 172 ? 24.938 -13.826 -20.742 1.00 94.44 172 VAL A O 1
ATOM 1317 N N . ASN A 1 173 ? 23.467 -13.113 -19.198 1.00 94.81 173 ASN A N 1
ATOM 1318 C CA . ASN A 1 173 ? 22.470 -14.164 -19.426 1.00 94.81 173 ASN A CA 1
ATOM 1319 C C . ASN A 1 173 ? 21.028 -13.638 -19.471 1.00 94.81 173 ASN A C 1
ATOM 1321 O O . ASN A 1 173 ? 20.090 -14.359 -19.129 1.00 94.81 173 ASN A O 1
ATOM 1325 N N . ASN A 1 174 ? 20.853 -12.388 -19.889 1.00 96.56 174 ASN A N 1
ATOM 1326 C CA . ASN A 1 174 ? 19.549 -11.828 -20.198 1.00 96.56 174 ASN A CA 1
ATOM 1327 C C . ASN A 1 174 ? 19.600 -10.923 -21.438 1.00 96.56 174 ASN A C 1
ATOM 1329 O O . ASN A 1 174 ? 20.658 -10.510 -21.923 1.00 96.56 174 ASN A O 1
ATOM 1333 N N . TRP A 1 175 ? 18.420 -10.662 -21.985 1.00 97.94 175 TRP A N 1
ATOM 1334 C CA . TRP A 1 175 ? 18.224 -9.935 -23.235 1.00 97.94 175 TRP A CA 1
ATOM 1335 C C . TRP A 1 175 ? 17.430 -8.669 -22.962 1.00 97.94 175 TRP A C 1
ATOM 1337 O O . TRP A 1 175 ? 16.541 -8.675 -22.109 1.00 97.94 175 TRP A O 1
ATOM 1347 N N . ILE A 1 176 ? 17.754 -7.595 -23.679 1.00 98.50 176 ILE A N 1
ATOM 1348 C CA . ILE A 1 176 ? 17.083 -6.307 -23.530 1.00 98.50 176 ILE A CA 1
ATOM 1349 C C . ILE A 1 176 ? 16.595 -5.779 -24.874 1.00 98.50 176 ILE A C 1
ATOM 1351 O O . ILE A 1 176 ? 17.314 -5.801 -25.876 1.00 98.50 176 ILE A O 1
ATOM 1355 N N . TRP A 1 177 ? 15.379 -5.247 -24.863 1.00 98.50 177 TRP A N 1
ATOM 1356 C CA . TRP A 1 177 ? 14.772 -4.520 -25.967 1.00 98.50 177 TRP A CA 1
ATOM 1357 C C . TRP A 1 177 ? 14.406 -3.119 -25.518 1.00 98.50 177 TRP A C 1
ATOM 1359 O O . TRP A 1 177 ? 13.907 -2.906 -24.411 1.00 98.50 177 TRP A O 1
ATOM 1369 N N . GLN A 1 178 ? 14.624 -2.169 -26.415 1.00 98.50 178 GLN A N 1
ATOM 1370 C CA . GLN A 1 178 ? 14.146 -0.809 -26.264 1.00 98.50 178 GLN A CA 1
ATOM 1371 C C . GLN A 1 178 ? 13.163 -0.506 -27.379 1.00 98.50 178 GLN A C 1
ATOM 1373 O O . GLN A 1 178 ? 13.506 -0.656 -28.551 1.00 98.50 178 GLN A O 1
ATOM 1378 N N . ILE A 1 179 ? 11.963 -0.066 -27.004 1.00 98.31 179 ILE A N 1
ATOM 1379 C CA . ILE A 1 179 ? 10.931 0.386 -27.936 1.00 98.31 179 ILE A CA 1
ATOM 1380 C C . ILE A 1 179 ? 10.606 1.837 -27.613 1.00 98.31 179 ILE A C 1
ATOM 1382 O O . ILE A 1 179 ? 10.134 2.137 -26.520 1.00 98.31 179 ILE A O 1
ATOM 1386 N N . PHE A 1 180 ? 10.856 2.741 -28.550 1.00 98.25 180 PHE A N 1
ATOM 1387 C CA . PHE A 1 180 ? 10.557 4.158 -28.397 1.00 98.25 180 PHE A CA 1
ATOM 1388 C C . PHE A 1 180 ? 9.371 4.545 -29.277 1.00 98.25 180 PHE A C 1
ATOM 1390 O O . PHE A 1 180 ? 9.439 4.439 -30.500 1.00 98.25 180 PHE A O 1
ATOM 1397 N N . LEU A 1 181 ? 8.298 5.011 -28.641 1.00 97.50 181 LEU A N 1
ATOM 1398 C CA . LEU A 1 181 ? 7.147 5.615 -29.302 1.00 97.50 181 LEU A CA 1
ATOM 1399 C C . LEU A 1 181 ? 7.356 7.127 -29.327 1.00 97.50 181 LEU A C 1
ATOM 1401 O O . LEU A 1 181 ? 7.226 7.793 -28.295 1.00 97.50 181 LEU A O 1
ATOM 1405 N N . SER A 1 182 ? 7.712 7.660 -30.491 1.00 97.06 182 SER A N 1
ATOM 1406 C CA . SER A 1 182 ? 7.955 9.087 -30.662 1.00 97.06 182 SER A CA 1
ATOM 1407 C C . SER A 1 182 ? 6.649 9.863 -30.807 1.00 97.06 182 SER A C 1
ATOM 1409 O O . SER A 1 182 ? 5.711 9.435 -31.476 1.00 97.06 182 SER A O 1
ATOM 1411 N N . THR A 1 183 ? 6.625 11.079 -30.270 1.00 97.25 183 THR A N 1
ATOM 1412 C CA . THR A 1 183 ? 5.568 12.072 -30.537 1.00 97.25 183 THR A CA 1
ATOM 1413 C C . THR A 1 183 ? 5.466 12.466 -32.012 1.00 97.25 183 THR A C 1
ATOM 1415 O O . THR A 1 183 ? 4.435 12.985 -32.426 1.00 97.25 183 THR A O 1
ATOM 1418 N N . SER A 1 184 ? 6.497 12.192 -32.818 1.00 93.94 184 SER A N 1
ATOM 1419 C CA . SER A 1 184 ? 6.460 12.366 -34.275 1.00 93.94 184 SER A CA 1
ATOM 1420 C C . SER A 1 184 ? 5.719 11.248 -35.024 1.00 93.94 184 SER A C 1
ATOM 1422 O O . SER A 1 184 ? 5.634 11.312 -36.245 1.00 93.94 184 SER A O 1
ATOM 1424 N N . GLY A 1 185 ? 5.196 10.234 -34.324 1.00 93.56 185 GLY A N 1
ATOM 1425 C CA . GLY A 1 185 ? 4.462 9.101 -34.905 1.00 93.56 185 GLY A CA 1
ATOM 1426 C C . GLY A 1 185 ? 5.323 7.865 -35.171 1.00 93.56 185 GLY A C 1
ATOM 1427 O O . GLY A 1 185 ? 4.797 6.763 -35.237 1.00 93.56 185 GLY A O 1
ATOM 1428 N N . HIS A 1 186 ? 6.647 8.017 -35.227 1.00 96.19 186 HIS A N 1
ATOM 1429 C CA . HIS A 1 186 ? 7.559 6.901 -35.465 1.00 96.19 186 HIS A CA 1
ATOM 1430 C C . HIS A 1 186 ? 7.698 5.960 -34.266 1.00 96.19 186 HIS A C 1
ATOM 1432 O O . HIS A 1 186 ? 7.810 6.397 -33.114 1.00 96.19 186 HIS A O 1
ATOM 1438 N N . VAL A 1 187 ? 7.817 4.667 -34.566 1.00 98.06 187 VAL A N 1
ATOM 1439 C CA . VAL A 1 187 ? 8.177 3.625 -33.600 1.00 98.06 187 VAL A CA 1
ATOM 1440 C C . VAL A 1 187 ? 9.588 3.150 -33.891 1.00 98.06 187 VAL A C 1
ATOM 1442 O O . VAL A 1 187 ? 9.878 2.733 -35.008 1.00 98.06 187 VAL A O 1
ATOM 1445 N N . TYR A 1 188 ? 10.455 3.177 -32.882 1.00 98.50 188 TYR A N 1
ATOM 1446 C CA . TYR A 1 188 ? 11.825 2.691 -32.993 1.00 98.50 188 TYR A CA 1
ATOM 1447 C C . TYR A 1 188 ? 12.025 1.470 -32.106 1.00 98.50 188 TYR A C 1
ATOM 1449 O O . TYR A 1 188 ? 11.597 1.477 -30.954 1.00 98.50 188 TYR A O 1
ATOM 1457 N N . LEU A 1 189 ? 12.716 0.452 -32.610 1.00 98.31 189 LEU A N 1
ATOM 1458 C CA . LEU A 1 189 ? 13.114 -0.724 -31.842 1.00 98.31 189 LEU A CA 1
ATOM 1459 C C . LEU A 1 189 ? 14.601 -0.999 -32.017 1.00 98.31 189 LEU A C 1
ATOM 1461 O O . LEU A 1 189 ? 15.127 -0.960 -33.128 1.00 98.31 189 LEU A O 1
ATOM 1465 N N . ARG A 1 190 ? 15.270 -1.327 -30.918 1.00 98.31 190 ARG A N 1
ATOM 1466 C CA . ARG A 1 190 ? 16.592 -1.958 -30.938 1.00 98.31 190 ARG A CA 1
ATOM 1467 C C . ARG A 1 190 ? 16.688 -2.993 -29.833 1.00 98.31 190 ARG A C 1
ATOM 1469 O O . ARG A 1 190 ? 15.890 -2.990 -28.894 1.00 98.31 190 ARG A O 1
ATOM 1476 N N . GLN A 1 191 ? 17.697 -3.841 -29.924 1.00 97.88 191 GLN A N 1
ATOM 1477 C CA . GLN A 1 191 ? 17.931 -4.885 -28.941 1.00 97.88 191 GLN A CA 1
ATOM 1478 C C . GLN A 1 191 ? 19.411 -5.070 -28.652 1.00 97.88 191 GLN A C 1
ATOM 1480 O O . GLN A 1 191 ? 20.272 -4.640 -29.422 1.00 97.88 191 GLN A O 1
ATOM 1485 N N . ARG A 1 192 ? 19.685 -5.747 -27.544 1.00 96.31 192 ARG A N 1
ATOM 1486 C CA . ARG A 1 192 ? 21.014 -6.193 -27.149 1.00 96.31 192 ARG A CA 1
ATOM 1487 C C . ARG A 1 192 ? 20.884 -7.568 -26.501 1.00 96.31 192 ARG A C 1
ATOM 1489 O O . ARG A 1 192 ? 20.035 -7.763 -25.628 1.00 96.31 192 ARG A O 1
ATOM 1496 N N . ILE A 1 193 ? 21.680 -8.528 -26.970 1.00 95.44 193 ILE A N 1
ATOM 1497 C CA . ILE A 1 193 ? 21.543 -9.942 -26.614 1.00 95.44 193 ILE A CA 1
ATOM 1498 C C . ILE A 1 193 ? 22.737 -10.379 -25.769 1.00 95.44 193 ILE A C 1
ATOM 1500 O O . ILE A 1 193 ? 23.866 -10.293 -26.235 1.00 95.44 193 ILE A O 1
ATOM 1504 N N . ASN A 1 194 ? 22.510 -10.857 -24.538 1.00 93.06 194 ASN A N 1
ATOM 1505 C CA . ASN A 1 194 ? 23.594 -11.169 -23.597 1.00 93.06 194 ASN A CA 1
ATOM 1506 C C . ASN A 1 194 ? 24.611 -10.012 -23.534 1.00 93.06 194 ASN A C 1
ATOM 1508 O O . ASN A 1 194 ? 24.204 -8.891 -23.245 1.00 93.06 194 ASN A O 1
ATOM 1512 N N . ALA A 1 195 ? 25.889 -10.265 -23.835 1.00 92.56 195 ALA A N 1
ATOM 1513 C CA . ALA A 1 195 ? 26.980 -9.289 -23.817 1.00 92.56 195 ALA A CA 1
ATOM 1514 C C . ALA A 1 195 ? 27.169 -8.501 -25.131 1.00 92.56 195 ALA A C 1
ATOM 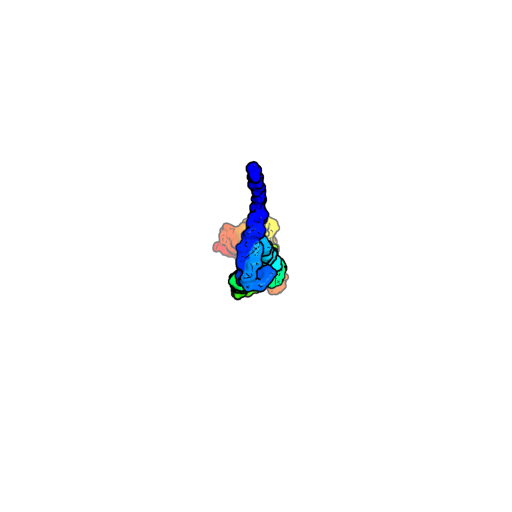1516 O O . ALA A 1 195 ? 28.022 -7.612 -25.165 1.00 92.56 195 ALA A O 1
ATOM 1517 N N . ASP A 1 196 ? 26.413 -8.809 -26.192 1.00 93.56 196 ASP A N 1
ATOM 1518 C CA . ASP A 1 196 ? 26.609 -8.236 -27.534 1.00 93.56 196 ASP A CA 1
ATOM 1519 C C . ASP A 1 196 ? 26.444 -6.713 -27.548 1.00 93.56 196 ASP A C 1
ATOM 1521 O O . ASP A 1 196 ? 25.959 -6.126 -26.589 1.00 93.56 196 ASP A O 1
ATOM 1525 N N . GLU A 1 197 ? 26.821 -6.039 -28.631 1.00 94.75 197 GLU A N 1
ATOM 1526 C CA . GLU A 1 197 ? 26.558 -4.605 -28.793 1.00 94.75 197 GLU A CA 1
ATOM 1527 C C . GLU A 1 197 ? 25.073 -4.312 -29.065 1.00 94.75 197 GLU A C 1
ATOM 1529 O O . GLU A 1 197 ? 24.293 -5.187 -29.452 1.00 94.75 197 GLU A O 1
ATOM 1534 N N . TRP A 1 198 ? 24.664 -3.054 -28.877 1.00 97.62 198 TRP A N 1
ATOM 1535 C CA . TRP A 1 198 ? 23.336 -2.612 -29.309 1.00 97.62 198 TRP A CA 1
ATOM 1536 C C . TRP A 1 198 ? 23.181 -2.770 -30.822 1.00 97.62 198 TRP A C 1
ATOM 1538 O O . TRP A 1 198 ? 24.019 -2.301 -31.594 1.00 97.62 198 TRP A O 1
ATOM 1548 N N . SER A 1 199 ? 22.058 -3.343 -31.257 1.00 97.31 199 SER A N 1
ATOM 1549 C CA . SER A 1 199 ? 21.659 -3.265 -32.658 1.00 97.31 199 SER A CA 1
ATOM 1550 C C . SER A 1 199 ? 21.423 -1.810 -33.070 1.00 97.31 199 SER A C 1
ATOM 1552 O O . SER A 1 199 ? 21.127 -0.938 -32.242 1.00 97.31 199 SER A O 1
ATOM 1554 N N . THR A 1 200 ? 21.469 -1.546 -34.375 1.00 96.69 200 THR A N 1
ATOM 1555 C CA . THR A 1 200 ? 20.932 -0.295 -34.911 1.00 96.69 200 THR A CA 1
ATOM 1556 C C . THR A 1 200 ? 19.434 -0.193 -34.617 1.00 96.69 200 THR A C 1
ATOM 1558 O O . THR A 1 200 ? 18.749 -1.198 -34.391 1.00 96.69 200 THR A O 1
ATOM 1561 N N . TRP A 1 201 ? 18.927 1.037 -34.600 1.00 98.06 201 TRP A N 1
ATOM 1562 C CA . TRP A 1 201 ? 17.497 1.289 -34.489 1.00 98.06 201 TRP A CA 1
ATOM 1563 C C . TRP A 1 201 ? 16.790 0.913 -35.792 1.00 98.06 201 TRP A C 1
ATOM 1565 O O . TRP A 1 201 ? 17.120 1.430 -36.859 1.00 98.06 201 TRP A O 1
ATOM 1575 N N . VAL A 1 202 ? 15.789 0.045 -35.688 1.00 97.62 202 VAL A N 1
ATOM 1576 C CA . VAL A 1 202 ? 14.794 -0.204 -36.733 1.00 97.62 202 VAL A CA 1
ATOM 1577 C C . VAL A 1 202 ? 13.634 0.760 -36.510 1.00 97.62 202 VAL A C 1
ATOM 1579 O O . VAL A 1 202 ? 13.256 0.992 -35.364 1.00 97.62 202 VAL A O 1
ATOM 1582 N N . THR A 1 203 ? 13.090 1.345 -37.577 1.00 96.69 203 THR A N 1
ATOM 1583 C CA . THR A 1 203 ? 12.017 2.348 -37.501 1.00 96.69 203 THR A CA 1
ATOM 1584 C C . THR A 1 203 ? 10.820 1.968 -38.368 1.00 96.69 203 THR A C 1
ATOM 1586 O O . THR A 1 203 ? 10.994 1.434 -39.466 1.00 96.69 203 THR A O 1
ATOM 1589 N N . TRP A 1 204 ? 9.618 2.269 -37.877 1.00 93.75 204 TRP A N 1
ATOM 1590 C CA . TRP A 1 204 ? 8.350 2.158 -38.599 1.00 93.75 204 TRP A CA 1
ATOM 1591 C C . TRP A 1 204 ? 7.565 3.479 -38.522 1.00 93.75 204 TRP A C 1
ATOM 1593 O O . TRP A 1 204 ? 7.813 4.308 -37.639 1.00 93.75 204 TRP A O 1
ATOM 1603 N N . LEU A 1 205 ? 6.666 3.679 -39.492 1.00 83.19 205 LEU A N 1
ATOM 1604 C CA . LEU A 1 205 ? 5.763 4.831 -39.623 1.00 83.19 205 LEU A CA 1
ATOM 1605 C C . LEU A 1 205 ? 4.433 4.599 -38.905 1.00 83.19 205 LEU A C 1
ATOM 1607 O O . LEU A 1 205 ? 3.961 3.439 -38.930 1.00 83.19 205 LEU A O 1
#